Protein AF-A0A952RM38-F1 (afdb_monomer_lite)

Structure (mmCIF, N/CA/C/O backbone):
data_AF-A0A952RM38-F1
#
_entry.id   AF-A0A952RM38-F1
#
loop_
_atom_site.group_PDB
_atom_site.id
_atom_site.type_symbol
_atom_site.label_atom_id
_atom_site.label_alt_id
_atom_site.label_comp_id
_atom_site.label_asym_id
_atom_site.label_entity_id
_atom_site.label_seq_id
_atom_site.pdbx_PDB_ins_code
_atom_site.Cartn_x
_atom_site.Cartn_y
_atom_site.Cartn_z
_atom_site.occupancy
_atom_site.B_iso_or_equiv
_atom_site.auth_seq_id
_atom_site.auth_comp_id
_atom_site.auth_asym_id
_atom_site.auth_atom_id
_atom_site.pdbx_PDB_model_num
ATOM 1 N N . MET A 1 1 ? 44.283 44.608 19.878 1.00 39.97 1 MET A N 1
ATOM 2 C CA . MET A 1 1 ? 42.824 44.845 19.793 1.00 39.97 1 MET A CA 1
ATOM 3 C C . MET A 1 1 ? 42.502 45.388 18.401 1.00 39.97 1 MET A C 1
ATOM 5 O O . MET A 1 1 ? 42.813 46.539 18.129 1.00 39.97 1 MET A O 1
ATOM 9 N N . LYS A 1 2 ? 42.001 44.551 17.480 1.00 37.66 2 LYS A N 1
ATOM 10 C CA . LYS A 1 2 ? 41.679 44.945 16.093 1.00 37.66 2 LYS A CA 1
ATOM 11 C C . LYS A 1 2 ? 40.196 45.316 16.014 1.00 37.66 2 LYS A C 1
ATOM 13 O O . LYS A 1 2 ? 39.350 44.461 16.242 1.00 37.66 2 LYS A O 1
ATOM 18 N N . ARG A 1 3 ? 39.889 46.584 15.723 1.00 46.41 3 ARG A N 1
ATOM 19 C CA . ARG A 1 3 ? 38.521 47.058 15.457 1.00 46.41 3 ARG A CA 1
ATOM 20 C C . ARG A 1 3 ? 38.161 46.716 14.012 1.00 46.41 3 ARG A C 1
ATOM 22 O O . ARG A 1 3 ? 38.926 47.031 13.106 1.00 46.41 3 ARG A O 1
ATOM 29 N N . HIS A 1 4 ? 37.045 46.029 13.804 1.00 48.66 4 HIS A N 1
ATOM 30 C CA . HIS A 1 4 ? 36.481 45.786 12.478 1.00 48.66 4 HIS A CA 1
ATOM 31 C C . HIS A 1 4 ? 35.375 46.808 12.243 1.00 48.66 4 HIS A C 1
ATOM 33 O O . HIS A 1 4 ? 34.451 46.925 13.044 1.00 48.66 4 HIS A O 1
ATOM 39 N N . VAL A 1 5 ? 35.532 47.590 11.178 1.00 50.81 5 VAL A N 1
ATOM 40 C CA . VAL A 1 5 ? 34.556 48.579 10.721 1.00 50.81 5 VAL A CA 1
ATOM 41 C C . VAL A 1 5 ? 33.620 47.862 9.756 1.00 50.81 5 VAL A C 1
ATOM 43 O O . VAL A 1 5 ? 34.048 47.397 8.703 1.00 50.81 5 VAL A O 1
ATOM 46 N N . LEU A 1 6 ? 32.357 47.730 10.156 1.00 54.97 6 LEU A N 1
ATOM 47 C CA . LEU A 1 6 ? 31.283 47.173 9.344 1.00 54.97 6 LEU A CA 1
ATOM 48 C C . LEU A 1 6 ? 30.677 48.309 8.510 1.00 54.97 6 LEU A C 1
ATOM 50 O O . LEU A 1 6 ? 30.079 49.231 9.062 1.00 54.97 6 LEU A O 1
ATOM 54 N N . VAL A 1 7 ? 30.856 48.256 7.192 1.00 56.91 7 VAL A N 1
ATOM 55 C CA . VAL A 1 7 ? 30.249 49.199 6.243 1.00 56.91 7 VAL A CA 1
ATOM 56 C C . VAL A 1 7 ? 28.941 48.589 5.742 1.00 56.91 7 VAL A C 1
ATOM 58 O O . VAL A 1 7 ? 28.950 47.568 5.060 1.00 56.91 7 VAL A O 1
ATOM 61 N N . LEU A 1 8 ? 27.815 49.202 6.111 1.00 53.47 8 LEU A N 1
ATOM 62 C CA . LEU A 1 8 ? 26.476 48.846 5.637 1.00 53.47 8 LEU A CA 1
ATOM 63 C C . LEU A 1 8 ? 26.183 49.605 4.335 1.00 53.47 8 LEU A C 1
ATOM 65 O O . LEU A 1 8 ? 26.040 50.826 4.341 1.00 53.47 8 LEU A O 1
ATOM 69 N N . LEU A 1 9 ? 26.093 48.878 3.222 1.00 60.53 9 LEU A N 1
ATOM 70 C CA . LEU A 1 9 ? 25.637 49.398 1.933 1.00 60.53 9 LEU A CA 1
ATOM 71 C C . LEU A 1 9 ? 24.114 49.242 1.840 1.00 60.53 9 LEU A C 1
ATOM 73 O O . LEU A 1 9 ? 23.600 48.138 1.674 1.00 60.53 9 LEU A O 1
ATOM 77 N N . LEU A 1 10 ? 23.395 50.358 1.957 1.00 59.84 10 LEU A N 1
ATOM 78 C CA . LEU A 1 10 ? 21.959 50.449 1.693 1.00 59.84 10 LEU A CA 1
ATOM 79 C C . LEU A 1 10 ? 21.739 50.537 0.176 1.00 59.84 10 LEU A C 1
ATOM 81 O O . LEU A 1 10 ? 21.872 51.603 -0.421 1.00 59.84 10 LEU A O 1
ATOM 85 N N . GLY A 1 11 ? 21.433 49.403 -0.455 1.00 61.34 11 GLY A N 1
ATOM 86 C CA . GLY A 1 11 ? 20.977 49.357 -1.843 1.00 61.34 11 GLY A CA 1
ATOM 87 C C . GLY A 1 11 ? 19.509 49.774 -1.940 1.00 61.34 11 GLY A C 1
ATOM 88 O O . GLY A 1 11 ? 18.634 49.084 -1.419 1.00 61.34 11 GLY A O 1
ATOM 89 N N . ALA A 1 12 ? 19.234 50.895 -2.605 1.00 60.56 12 ALA A N 1
ATOM 90 C CA . ALA A 1 12 ? 17.876 51.313 -2.935 1.00 60.56 12 ALA A CA 1
ATOM 91 C C . ALA A 1 12 ? 17.272 50.344 -3.968 1.00 60.56 12 ALA A C 1
ATOM 93 O O . ALA A 1 12 ? 17.742 50.263 -5.102 1.00 60.56 12 ALA A O 1
ATOM 94 N N . CYS A 1 13 ? 16.237 49.598 -3.577 1.00 60.84 13 CYS A N 1
ATOM 95 C CA . CYS A 1 13 ? 15.453 48.787 -4.505 1.00 60.84 13 CYS A CA 1
ATOM 96 C C . CYS A 1 13 ? 14.529 49.707 -5.313 1.00 60.84 13 CYS A C 1
ATOM 98 O O . CYS A 1 13 ? 13.604 50.298 -4.758 1.00 60.84 13 CYS A O 1
ATOM 100 N N . ALA A 1 14 ? 14.780 49.833 -6.617 1.00 69.25 14 ALA A N 1
ATOM 101 C CA . ALA A 1 14 ? 13.838 50.455 -7.539 1.00 69.25 14 ALA A CA 1
ATOM 102 C C . ALA A 1 14 ? 12.609 49.547 -7.683 1.00 69.25 14 ALA A C 1
ATOM 104 O O . ALA A 1 14 ? 12.732 48.372 -8.034 1.00 69.25 14 ALA A O 1
ATOM 105 N N . THR A 1 15 ? 11.425 50.076 -7.388 1.00 74.12 15 THR A N 1
ATOM 106 C CA . THR A 1 15 ? 10.160 49.382 -7.622 1.00 74.12 15 THR A CA 1
ATOM 107 C C . THR A 1 15 ? 9.927 49.228 -9.128 1.00 74.12 15 THR A C 1
ATOM 109 O O . THR A 1 15 ? 10.062 50.206 -9.868 1.00 74.12 15 THR A O 1
ATOM 112 N N . PRO A 1 16 ? 9.589 48.021 -9.616 1.00 77.62 16 PRO A N 1
ATOM 113 C CA . PRO A 1 16 ? 9.231 47.838 -11.014 1.00 77.62 16 PRO A CA 1
ATOM 114 C C . PRO A 1 16 ? 7.950 48.626 -11.341 1.00 77.62 16 PRO A C 1
ATOM 116 O O . PRO A 1 16 ? 7.079 48.770 -10.476 1.00 77.62 16 PRO A O 1
ATOM 119 N N . PRO A 1 17 ? 7.820 49.151 -12.572 1.00 81.69 17 PRO A N 1
ATOM 120 C CA . PRO A 1 17 ? 6.631 49.881 -12.986 1.00 81.69 17 PRO A CA 1
ATOM 121 C C . PRO A 1 17 ? 5.388 48.974 -12.967 1.00 81.69 17 PRO A C 1
ATOM 123 O O . PRO A 1 17 ? 5.499 47.765 -13.194 1.00 81.69 17 PRO A O 1
ATOM 126 N N . PRO A 1 18 ? 4.196 49.541 -12.713 1.00 81.38 18 PRO A N 1
ATOM 127 C CA . PRO A 1 18 ? 2.948 48.791 -12.707 1.00 81.38 18 PRO A CA 1
ATOM 128 C C . PRO A 1 18 ? 2.682 48.180 -14.087 1.00 81.38 18 PRO A C 1
ATOM 130 O O . PRO A 1 18 ? 2.678 48.874 -15.104 1.00 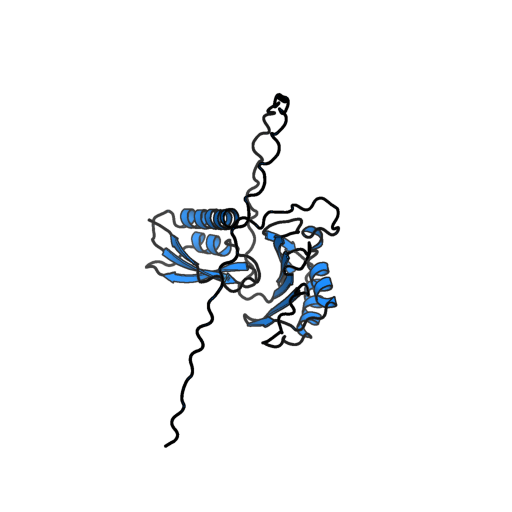81.38 18 PRO A O 1
ATOM 133 N N . VAL A 1 19 ? 2.462 46.866 -14.115 1.00 85.38 19 VAL A N 1
ATOM 134 C CA . VAL A 1 19 ? 2.067 46.132 -15.322 1.00 85.38 19 VAL A CA 1
ATOM 135 C C . VAL A 1 19 ? 0.617 46.488 -15.649 1.00 85.38 19 VAL A C 1
ATOM 137 O O . VAL A 1 19 ? -0.246 46.447 -14.772 1.00 85.38 19 VAL A O 1
ATOM 140 N N . ALA A 1 20 ? 0.351 46.860 -16.903 1.00 85.94 20 ALA A N 1
ATOM 141 C CA . ALA A 1 20 ? -0.997 47.171 -17.365 1.00 85.94 20 ALA A CA 1
ATOM 142 C C . ALA A 1 20 ? -1.927 45.948 -17.215 1.00 85.94 20 ALA A C 1
ATOM 144 O O . ALA A 1 20 ? -1.490 44.820 -17.466 1.00 85.94 20 ALA A O 1
ATOM 145 N N . PRO A 1 21 ? -3.200 46.143 -16.821 1.00 84.12 21 PRO A N 1
ATOM 146 C CA . PRO A 1 21 ? -4.154 45.046 -16.728 1.00 84.12 21 PRO A CA 1
ATOM 147 C C . PRO A 1 21 ? -4.372 44.408 -18.110 1.00 84.12 21 PRO A C 1
ATOM 149 O O . PRO A 1 21 ? -4.374 45.122 -19.119 1.00 84.12 21 PRO A O 1
ATOM 152 N N . PRO A 1 22 ? -4.556 43.078 -18.182 1.00 84.06 22 PRO A N 1
ATOM 153 C CA . PRO A 1 22 ? -4.863 42.413 -19.439 1.00 84.06 22 PRO A CA 1
ATOM 154 C C . PRO A 1 22 ? -6.187 42.944 -20.013 1.00 84.06 22 PRO A C 1
ATOM 156 O O . PRO A 1 22 ? -7.090 43.300 -19.248 1.00 84.06 22 PRO A O 1
ATOM 159 N N . PRO A 1 23 ? -6.325 43.006 -21.350 1.00 85.62 23 PRO A N 1
ATOM 160 C CA . PRO A 1 23 ? -7.577 43.405 -21.975 1.00 85.62 23 PRO A CA 1
ATOM 161 C C . PRO A 1 23 ? -8.707 42.449 -21.559 1.00 85.62 23 PRO A C 1
ATOM 163 O O . PRO A 1 23 ? -8.458 41.255 -21.357 1.00 85.62 23 PRO A O 1
ATOM 166 N N . PRO A 1 24 ? -9.948 42.950 -21.429 1.00 82.75 24 PRO A N 1
ATOM 167 C CA . PRO A 1 24 ? -11.086 42.102 -21.113 1.00 82.75 24 PRO A CA 1
ATOM 168 C C . PRO A 1 24 ? -11.264 41.034 -22.204 1.00 82.75 24 PRO A C 1
ATOM 170 O O . PRO A 1 24 ? -11.035 41.319 -23.385 1.00 82.75 24 PRO A O 1
ATOM 173 N N . PRO A 1 25 ? -11.665 39.805 -21.834 1.00 80.62 25 PRO A N 1
ATOM 174 C CA . PRO A 1 25 ? -11.952 38.768 -22.811 1.00 80.62 25 PRO A CA 1
ATOM 175 C C . PRO A 1 25 ? -13.072 39.229 -23.762 1.00 80.62 25 PRO A C 1
ATOM 177 O O . PRO A 1 25 ? -13.968 39.969 -23.343 1.00 80.62 25 PRO A O 1
ATOM 180 N N . PRO A 1 26 ? -13.037 38.813 -25.041 1.00 81.38 26 PRO A N 1
ATOM 181 C CA . PRO A 1 26 ? -14.093 39.132 -25.993 1.00 81.38 26 PRO A CA 1
ATOM 182 C C . PRO A 1 26 ? -15.444 38.628 -25.474 1.00 81.38 26 PRO A C 1
ATOM 184 O O . PRO A 1 26 ? -15.533 37.540 -24.903 1.00 81.38 26 PRO A O 1
ATOM 187 N N . ALA A 1 27 ? -16.488 39.438 -25.665 1.00 74.31 27 ALA A N 1
ATOM 188 C CA . ALA A 1 27 ? -17.846 39.105 -25.254 1.00 74.31 27 ALA A CA 1
ATOM 189 C C . ALA A 1 27 ? -18.261 37.749 -25.845 1.00 74.31 27 ALA A C 1
ATOM 191 O O . ALA A 1 27 ? -18.197 37.548 -27.060 1.00 74.31 27 ALA A O 1
ATOM 192 N N . ALA A 1 28 ? -18.654 36.818 -24.973 1.00 62.53 28 ALA A N 1
ATOM 193 C CA . ALA A 1 28 ? -19.111 35.497 -25.374 1.00 62.53 28 ALA A CA 1
ATOM 194 C C . ALA A 1 28 ? -20.332 35.626 -26.297 1.00 62.53 28 ALA A C 1
ATOM 196 O O . ALA A 1 28 ? -21.286 36.343 -25.986 1.00 62.53 28 ALA A O 1
ATOM 197 N N . ALA A 1 29 ? -20.287 34.938 -27.438 1.00 69.06 29 ALA A N 1
ATOM 198 C CA . ALA A 1 29 ? -21.423 34.840 -28.344 1.00 69.06 29 ALA A CA 1
ATOM 199 C C . ALA A 1 29 ? -22.623 34.184 -27.628 1.00 69.06 29 ALA A C 1
ATOM 201 O O . ALA A 1 29 ? -22.416 33.319 -26.772 1.00 69.06 29 ALA A O 1
ATOM 202 N N . PRO A 1 30 ? -23.869 34.566 -27.965 1.00 64.69 30 PRO A N 1
ATOM 203 C CA . PRO A 1 30 ? -25.057 33.966 -27.373 1.00 64.69 30 PRO A CA 1
ATOM 204 C C . PRO A 1 30 ? -25.101 32.472 -27.707 1.00 64.69 30 PRO A C 1
ATOM 206 O O . PRO A 1 30 ? -25.204 32.079 -28.869 1.00 64.69 30 PRO A O 1
ATOM 209 N N . VAL A 1 31 ? -24.995 31.642 -26.672 1.00 61.09 31 VAL A N 1
ATOM 210 C CA . VAL A 1 31 ? -25.163 30.193 -26.780 1.00 61.09 31 VAL A CA 1
ATOM 211 C C . VAL A 1 31 ? -26.651 29.937 -27.008 1.00 61.09 31 VAL A C 1
ATOM 213 O O . VAL A 1 31 ? -27.481 30.337 -26.191 1.00 61.09 31 VAL A O 1
ATOM 216 N N . ALA A 1 32 ? -26.995 29.336 -28.146 1.00 60.12 32 ALA A N 1
ATOM 217 C CA . ALA A 1 32 ? -28.362 28.927 -28.440 1.00 60.12 32 ALA A CA 1
ATOM 218 C C . ALA A 1 32 ? -28.852 27.954 -27.357 1.00 60.12 32 ALA A C 1
ATOM 220 O O . ALA A 1 32 ? -28.134 27.025 -26.986 1.00 60.12 32 ALA A O 1
ATOM 221 N N . ALA A 1 33 ? -30.058 28.197 -26.844 1.00 53.69 33 ALA A N 1
ATOM 222 C CA . ALA A 1 33 ? -30.693 27.359 -25.840 1.00 53.69 33 ALA A CA 1
ATOM 223 C C . ALA A 1 33 ? -30.880 25.940 -26.394 1.00 53.69 33 ALA A C 1
ATOM 225 O O . ALA A 1 33 ? -31.599 25.736 -27.371 1.00 53.69 33 ALA A O 1
ATOM 226 N N . VAL A 1 34 ? -30.205 24.976 -25.774 1.00 60.31 34 VAL A N 1
ATOM 227 C CA . VAL A 1 34 ? -30.452 23.551 -25.984 1.00 60.31 34 VAL A CA 1
ATOM 228 C C . VAL A 1 34 ? -31.468 23.146 -24.920 1.00 60.31 34 VAL A C 1
ATOM 230 O O . VAL A 1 34 ? -31.189 23.302 -23.732 1.00 60.31 34 VAL A O 1
ATOM 233 N N . GLU A 1 35 ? -32.656 22.697 -25.329 1.00 57.75 35 GLU A N 1
ATOM 234 C CA . GLU A 1 35 ? -33.618 22.078 -24.412 1.00 57.75 35 GLU A CA 1
ATOM 235 C C . GLU A 1 35 ? 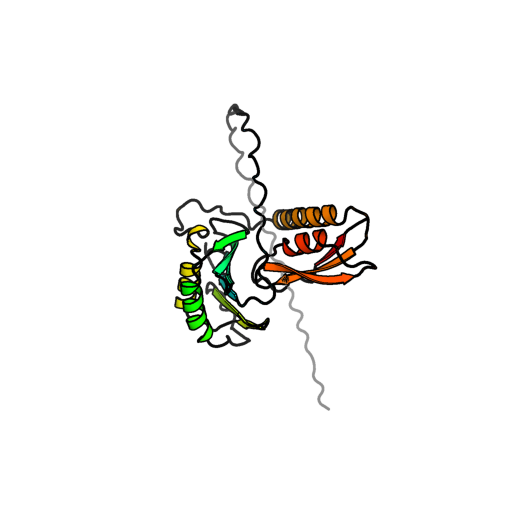-33.003 20.791 -23.850 1.00 57.75 35 GLU A C 1
ATOM 237 O O . GLU A 1 35 ? -32.702 19.844 -24.579 1.00 57.75 35 GLU A O 1
ATOM 242 N N . GLU A 1 36 ? -32.764 20.798 -22.543 1.00 55.56 36 GLU A N 1
ATOM 243 C CA . GLU A 1 36 ? -32.203 19.690 -21.785 1.00 55.56 36 GLU A CA 1
ATOM 244 C C . GLU A 1 36 ? -33.292 18.631 -21.575 1.00 55.56 36 GLU A C 1
ATOM 246 O O . GLU A 1 36 ? -34.227 18.811 -20.793 1.00 55.56 36 GLU A O 1
ATOM 251 N N . VAL A 1 37 ? -33.196 17.522 -22.310 1.00 60.66 37 VAL A N 1
ATOM 252 C CA . VAL A 1 37 ? -33.995 16.323 -22.043 1.00 60.66 37 VAL A CA 1
ATOM 253 C C . VAL A 1 37 ? -33.422 15.676 -20.785 1.00 60.66 37 VAL A C 1
ATOM 255 O O . VAL A 1 37 ? -32.419 14.967 -20.836 1.00 60.66 37 VAL A O 1
ATOM 258 N N . VAL A 1 38 ? -34.038 15.963 -19.640 1.00 54.50 38 VAL A N 1
ATOM 259 C CA . VAL A 1 38 ? -33.709 15.332 -18.360 1.00 54.50 38 VAL A CA 1
ATOM 260 C C . VAL A 1 38 ? -34.336 13.935 -18.355 1.00 54.50 38 VAL A C 1
ATOM 262 O O . VAL A 1 38 ? -35.462 13.742 -17.898 1.00 54.50 38 VAL A O 1
ATOM 265 N N . GLU A 1 39 ? -33.646 12.954 -18.937 1.00 59.62 39 GLU A N 1
ATOM 266 C CA . GLU A 1 39 ? -33.958 11.548 -18.676 1.00 59.62 39 GLU A CA 1
ATOM 267 C C . GLU A 1 39 ? -33.662 11.262 -17.199 1.00 59.62 39 GLU A C 1
ATOM 269 O O . GLU A 1 39 ? -32.555 11.503 -16.713 1.00 59.62 39 GLU A O 1
ATOM 274 N N . ASP A 1 40 ? -34.682 10.776 -16.488 1.00 57.56 40 ASP A N 1
ATOM 275 C CA . ASP A 1 40 ? -34.638 10.302 -15.103 1.00 57.56 40 ASP A CA 1
ATOM 276 C C . ASP A 1 40 ? -33.714 9.077 -15.005 1.00 57.56 40 ASP A C 1
ATOM 278 O O . ASP A 1 40 ? -34.136 7.921 -14.955 1.00 57.56 40 ASP A O 1
ATOM 282 N N . ALA A 1 41 ? -32.407 9.328 -15.060 1.00 55.59 41 ALA A N 1
ATOM 283 C CA . ALA A 1 41 ? -31.376 8.349 -14.787 1.00 55.59 41 ALA A CA 1
ATOM 284 C C . ALA A 1 41 ? -31.389 8.100 -13.278 1.00 55.59 41 ALA A C 1
ATOM 286 O O . ALA A 1 41 ? -30.713 8.789 -12.511 1.00 55.59 41 ALA A O 1
ATOM 287 N N . GLY A 1 42 ? -32.220 7.140 -12.860 1.00 56.53 42 GLY A N 1
ATOM 288 C CA . GLY A 1 42 ? -32.325 6.694 -11.476 1.00 56.53 42 GLY A CA 1
ATOM 289 C C . GLY A 1 42 ? -30.949 6.605 -10.820 1.00 56.53 42 GLY A C 1
ATOM 290 O O . GLY A 1 42 ? -29.994 6.104 -11.421 1.00 56.53 42 GLY A O 1
ATOM 291 N N . ALA A 1 43 ? -30.849 7.151 -9.604 1.00 45.09 43 ALA A N 1
ATOM 292 C CA . ALA A 1 43 ? -29.592 7.283 -8.881 1.00 45.09 43 ALA A CA 1
ATOM 293 C C . ALA A 1 43 ? -28.781 5.975 -8.954 1.00 45.09 43 ALA A C 1
ATOM 295 O O . ALA A 1 43 ? -29.342 4.905 -8.689 1.00 45.09 43 ALA A O 1
ATOM 296 N N . PRO A 1 44 ? -27.485 6.030 -9.317 1.00 53.41 44 PRO A N 1
ATOM 297 C CA . PRO A 1 44 ? -26.670 4.834 -9.437 1.00 53.41 44 PRO A CA 1
ATOM 298 C C . PRO A 1 44 ? -26.725 4.076 -8.115 1.00 53.41 44 PRO A C 1
ATOM 300 O O . PRO A 1 44 ? -26.431 4.634 -7.056 1.00 53.41 44 PRO A O 1
ATOM 303 N N . VAL A 1 45 ? -27.134 2.809 -8.179 1.00 48.50 45 VAL A N 1
ATOM 304 C CA . VAL A 1 45 ? -27.107 1.904 -7.033 1.00 48.50 45 VAL A CA 1
ATOM 305 C C . VAL A 1 45 ? -25.650 1.795 -6.600 1.00 48.50 45 VAL A C 1
ATOM 307 O O . VAL A 1 45 ? -24.843 1.123 -7.239 1.00 48.50 45 VAL A O 1
ATOM 310 N N . VAL A 1 46 ? -25.292 2.523 -5.544 1.00 40.88 46 VAL A N 1
ATOM 311 C CA . VAL A 1 46 ? -23.968 2.448 -4.936 1.00 40.88 46 VAL A CA 1
ATOM 312 C C . VAL A 1 46 ? -23.893 1.088 -4.256 1.00 40.88 46 VAL A C 1
ATOM 314 O O . VAL A 1 46 ? -24.450 0.901 -3.174 1.00 40.88 46 VAL A O 1
ATOM 317 N N . GLU A 1 47 ? -23.256 0.118 -4.912 1.00 40.69 47 GLU A N 1
ATOM 318 C CA . GLU A 1 47 ? -22.955 -1.165 -4.283 1.00 40.69 47 GLU A CA 1
ATOM 319 C C . GLU A 1 47 ? -22.207 -0.911 -2.963 1.00 40.69 47 GLU A C 1
ATOM 321 O O . GLU A 1 47 ? -21.272 -0.097 -2.929 1.00 40.69 47 GLU A O 1
ATOM 326 N N . PRO A 1 48 ? -22.617 -1.562 -1.857 1.00 40.97 48 PRO A N 1
ATOM 327 C CA . PRO A 1 48 ? -21.929 -1.411 -0.588 1.00 40.97 48 PRO A CA 1
ATOM 328 C C . PRO A 1 48 ? -20.459 -1.809 -0.763 1.00 40.97 48 PRO A C 1
ATOM 330 O O . PRO A 1 48 ? -20.164 -2.777 -1.471 1.00 40.97 48 PRO A O 1
ATOM 333 N N . PRO A 1 49 ? -19.521 -1.082 -0.131 1.00 40.94 49 PRO A N 1
ATOM 334 C CA . PRO A 1 49 ? -18.114 -1.403 -0.255 1.00 40.94 49 PRO A CA 1
ATOM 335 C C . PRO A 1 49 ? -17.901 -2.842 0.240 1.00 40.94 49 PRO A C 1
ATOM 337 O O . PRO A 1 49 ? -18.337 -3.172 1.347 1.00 40.94 49 PRO A O 1
ATOM 340 N N . PRO A 1 50 ? -17.263 -3.719 -0.549 1.00 40.44 50 PRO A N 1
ATOM 341 C CA . PRO A 1 50 ? -16.929 -5.066 -0.095 1.00 40.44 50 PRO A CA 1
ATOM 342 C C . PRO A 1 50 ? -16.162 -5.027 1.236 1.00 40.44 50 PRO A C 1
ATOM 344 O O . PRO A 1 50 ? -15.268 -4.206 1.450 1.00 40.44 50 PRO A O 1
ATOM 347 N N . VAL A 1 51 ? -16.542 -5.919 2.152 1.00 39.78 51 VAL A N 1
ATOM 348 C CA . VAL A 1 51 ? -15.881 -6.086 3.450 1.00 39.78 51 VAL A CA 1
ATOM 349 C C . VAL A 1 51 ? -14.595 -6.873 3.221 1.00 39.78 51 VAL A C 1
ATOM 351 O O . VAL A 1 51 ? -14.637 -8.035 2.821 1.00 39.78 51 VAL A O 1
ATOM 354 N N . TYR A 1 52 ? -13.449 -6.238 3.453 1.00 50.28 52 TYR A N 1
ATOM 355 C CA . TYR A 1 52 ? -12.145 -6.839 3.176 1.00 50.28 52 TYR A CA 1
ATOM 356 C C . TYR A 1 52 ? -11.490 -7.378 4.450 1.00 50.28 52 TYR A C 1
ATOM 358 O O . TYR A 1 52 ? -11.472 -6.665 5.458 1.00 50.28 52 TYR A O 1
ATOM 366 N N . PRO A 1 53 ? -10.883 -8.579 4.417 1.00 51.38 53 PRO A N 1
ATOM 367 C CA . PRO A 1 53 ? -10.082 -9.058 5.532 1.00 51.38 53 PRO A CA 1
ATOM 368 C C . PRO A 1 53 ? -8.887 -8.119 5.731 1.00 51.38 53 PRO A C 1
ATOM 370 O O . PRO A 1 53 ? -8.116 -7.860 4.803 1.00 51.38 53 PRO A O 1
ATOM 373 N N . SER A 1 54 ? -8.740 -7.583 6.940 1.00 50.97 54 SER A N 1
ATOM 374 C CA . SER A 1 54 ? -7.510 -6.921 7.363 1.00 50.97 54 SER A CA 1
ATOM 375 C C . SER A 1 54 ? -6.362 -7.927 7.268 1.00 50.97 54 SER A C 1
ATOM 377 O O . SER A 1 54 ? -6.483 -9.068 7.720 1.00 50.97 54 SER A O 1
ATOM 379 N N . ALA A 1 55 ? -5.250 -7.527 6.644 1.00 52.31 55 ALA A N 1
ATOM 380 C CA . ALA A 1 55 ? -4.037 -8.325 6.751 1.00 52.31 55 ALA A CA 1
ATOM 381 C C . ALA A 1 55 ? -3.631 -8.335 8.235 1.00 52.31 55 ALA A C 1
ATOM 383 O O . ALA A 1 55 ? -3.672 -7.275 8.862 1.00 52.31 55 ALA A O 1
ATOM 384 N N . PRO A 1 56 ? -3.278 -9.491 8.821 1.00 59.53 56 PRO A N 1
ATOM 385 C CA . PRO A 1 56 ? -2.744 -9.521 10.175 1.00 59.53 56 PRO A CA 1
ATOM 386 C C . PRO A 1 56 ? -1.553 -8.566 10.282 1.00 59.53 56 PRO A C 1
ATOM 388 O O . PRO A 1 56 ? -0.699 -8.563 9.387 1.00 59.53 56 PRO A O 1
ATOM 391 N N . ASP A 1 57 ? -1.476 -7.805 11.376 1.00 57.31 57 ASP A N 1
ATOM 392 C CA . ASP A 1 57 ? -0.415 -6.818 11.620 1.00 57.31 57 ASP A CA 1
ATOM 393 C C . ASP A 1 57 ? 1.002 -7.416 11.532 1.00 57.31 57 ASP A C 1
ATOM 395 O O . ASP A 1 57 ? 1.952 -6.685 11.269 1.00 57.31 57 ASP A O 1
ATOM 399 N N . ASP A 1 58 ? 1.145 -8.736 11.651 1.00 59.47 58 ASP A N 1
ATOM 400 C CA . ASP A 1 58 ? 2.422 -9.458 11.608 1.00 59.47 58 ASP A CA 1
ATOM 401 C C . ASP A 1 58 ? 2.786 -10.041 10.234 1.00 59.47 58 ASP A C 1
ATOM 403 O O . ASP A 1 58 ? 3.715 -10.843 10.113 1.00 59.47 58 ASP A O 1
ATOM 407 N N . THR A 1 59 ? 2.067 -9.668 9.175 1.00 75.44 59 THR A N 1
ATOM 408 C CA . THR A 1 59 ? 2.306 -10.252 7.850 1.00 75.44 59 THR A CA 1
ATOM 409 C C . THR A 1 59 ? 3.434 -9.522 7.120 1.00 75.44 59 THR A C 1
ATOM 411 O O . THR A 1 59 ? 3.378 -8.308 6.912 1.00 75.44 59 THR A O 1
ATOM 414 N N . ASP A 1 60 ? 4.455 -10.271 6.697 1.00 90.62 60 ASP A N 1
ATOM 415 C CA . ASP A 1 60 ? 5.512 -9.763 5.820 1.00 90.62 60 ASP A CA 1
ATOM 416 C C . ASP A 1 60 ? 4.909 -9.212 4.514 1.00 90.62 60 ASP A C 1
ATOM 418 O O . ASP A 1 60 ? 3.984 -9.808 3.953 1.00 90.62 60 ASP A O 1
ATOM 422 N N . ALA A 1 61 ? 5.460 -8.115 3.988 1.00 93.00 61 ALA A N 1
ATOM 423 C CA . ALA A 1 61 ? 4.939 -7.419 2.808 1.00 93.00 61 ALA A CA 1
ATOM 424 C C . ALA A 1 61 ? 6.051 -6.870 1.902 1.00 93.00 61 ALA A C 1
ATOM 426 O O . ALA A 1 61 ? 7.096 -6.421 2.380 1.00 93.00 61 ALA A O 1
ATOM 427 N N . VAL A 1 62 ? 5.793 -6.848 0.596 1.00 94.69 62 VAL A N 1
ATOM 428 C CA . VAL A 1 62 ? 6.566 -6.100 -0.404 1.00 94.69 62 VAL A CA 1
ATOM 429 C C . VAL A 1 62 ? 5.689 -4.983 -0.939 1.00 94.69 62 VAL A C 1
ATOM 431 O O . VAL A 1 62 ? 4.570 -5.233 -1.372 1.00 94.69 62 VAL A O 1
ATOM 434 N N . ILE A 1 63 ? 6.192 -3.757 -0.910 1.00 93.31 63 ILE A N 1
ATOM 435 C CA . ILE A 1 63 ? 5.455 -2.558 -1.295 1.00 93.31 63 ILE A CA 1
ATOM 436 C C . ILE A 1 63 ? 6.241 -1.845 -2.388 1.00 93.31 63 ILE A C 1
ATOM 438 O O . ILE A 1 63 ? 7.425 -1.563 -2.219 1.00 93.31 63 ILE A O 1
ATOM 442 N N . LEU A 1 64 ? 5.581 -1.541 -3.497 1.00 93.75 64 LEU A N 1
ATOM 443 C CA . LEU A 1 64 ? 6.069 -0.656 -4.545 1.00 93.75 64 LEU A CA 1
ATOM 444 C C . LEU A 1 64 ? 5.286 0.651 -4.470 1.00 93.75 64 LEU A C 1
ATOM 446 O O . LEU A 1 64 ? 4.059 0.633 -4.464 1.00 93.75 64 LEU A O 1
ATOM 450 N N . GLN A 1 65 ? 5.995 1.775 -4.466 1.00 90.44 65 GLN A N 1
ATOM 451 C CA . GLN A 1 65 ? 5.403 3.102 -4.591 1.00 90.44 65 GLN A CA 1
ATOM 452 C C . GLN A 1 65 ? 5.948 3.781 -5.844 1.00 90.44 65 GLN A C 1
ATOM 454 O O . GLN A 1 65 ? 7.165 3.870 -6.020 1.00 90.44 65 GLN A O 1
ATOM 459 N N . ARG A 1 66 ? 5.050 4.271 -6.702 1.00 91.12 66 ARG A N 1
ATOM 460 C CA . ARG A 1 66 ? 5.360 5.119 -7.854 1.00 91.12 66 ARG A CA 1
ATOM 461 C C . ARG A 1 66 ? 4.919 6.550 -7.566 1.00 91.12 66 ARG A C 1
ATOM 463 O O . ARG A 1 66 ? 3.769 6.803 -7.223 1.00 91.12 66 ARG A O 1
ATOM 470 N N . THR A 1 67 ? 5.851 7.485 -7.703 1.00 87.06 67 THR A N 1
ATOM 471 C CA . THR A 1 67 ? 5.617 8.918 -7.462 1.00 87.06 67 THR A CA 1
ATOM 472 C C . THR A 1 67 ? 5.392 9.695 -8.757 1.00 87.06 67 THR A C 1
ATOM 474 O O . THR A 1 67 ? 5.586 9.176 -9.859 1.00 87.06 67 THR A O 1
ATOM 477 N N . ALA A 1 68 ? 4.999 10.963 -8.610 1.00 84.06 68 ALA A N 1
ATOM 478 C CA . ALA A 1 68 ? 4.849 11.895 -9.719 1.00 84.06 68 ALA A CA 1
ATOM 479 C C . ALA A 1 68 ? 6.132 12.030 -10.563 1.00 84.06 68 ALA A C 1
ATOM 481 O O . ALA A 1 68 ? 7.254 11.895 -10.075 1.00 84.06 68 ALA A O 1
ATOM 482 N N . CYS A 1 69 ? 5.948 12.362 -11.839 1.00 81.62 69 CYS A N 1
ATOM 483 C CA . CYS A 1 69 ? 7.010 12.706 -12.782 1.00 81.62 69 CYS A CA 1
ATOM 484 C C . CYS A 1 69 ? 6.620 13.968 -13.566 1.00 81.62 69 CYS A C 1
ATOM 486 O O . CYS A 1 69 ? 5.473 14.411 -13.481 1.00 81.62 69 CYS A O 1
ATOM 488 N N . GLN A 1 70 ? 7.535 14.524 -14.368 1.00 79.62 70 GLN A N 1
ATOM 489 C CA . GLN A 1 70 ? 7.207 15.578 -15.335 1.00 79.62 70 GLN A CA 1
ATOM 490 C C . GLN A 1 70 ? 6.388 14.992 -16.502 1.00 79.62 70 GLN A C 1
ATOM 492 O O . GLN A 1 70 ? 6.901 14.738 -17.588 1.00 79.62 70 GLN A O 1
ATOM 497 N N . GLY A 1 71 ? 5.117 14.681 -16.263 1.00 81.75 71 GLY A N 1
ATOM 498 C CA . GLY A 1 71 ? 4.248 14.045 -17.245 1.00 81.75 71 GLY A CA 1
ATOM 499 C C . GLY A 1 71 ? 3.065 13.341 -16.596 1.00 81.75 71 GLY A C 1
ATOM 500 O O . GLY A 1 71 ? 2.656 13.668 -15.486 1.00 81.75 71 GLY A O 1
ATOM 501 N N . ARG A 1 72 ? 2.515 12.351 -17.300 1.00 82.88 72 ARG A N 1
ATOM 502 C CA . ARG A 1 72 ? 1.345 11.580 -16.851 1.00 82.88 72 ARG A CA 1
ATOM 503 C C . ARG A 1 72 ? 1.753 10.219 -16.293 1.00 82.88 72 ARG A C 1
ATOM 505 O O . ARG A 1 72 ? 1.189 9.200 -16.680 1.00 82.88 72 ARG A O 1
ATOM 512 N N . CYS A 1 73 ? 2.801 10.176 -15.471 1.00 86.62 73 CYS A N 1
ATOM 513 C CA . CYS A 1 73 ? 3.164 8.922 -14.819 1.00 86.62 73 CYS A CA 1
ATOM 514 C C . CYS A 1 73 ? 2.099 8.581 -13.770 1.00 86.62 73 CYS A C 1
ATOM 516 O O . CYS A 1 73 ? 1.774 9.451 -12.962 1.00 86.62 73 CYS A O 1
ATOM 518 N N . PRO A 1 74 ? 1.573 7.347 -13.755 1.00 89.44 74 PRO A N 1
ATOM 519 C CA . PRO A 1 74 ? 0.615 6.920 -12.746 1.00 89.44 74 PR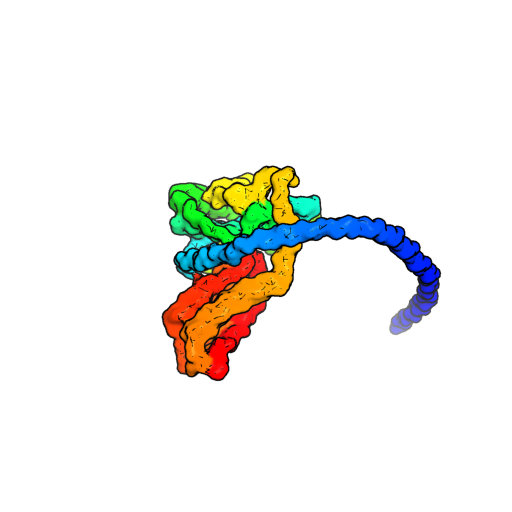O A CA 1
ATOM 520 C C . PRO A 1 74 ? 1.236 7.016 -11.351 1.00 89.44 74 PRO A C 1
ATOM 522 O O . PRO A 1 74 ? 2.312 6.466 -11.102 1.00 89.44 74 PRO A O 1
ATOM 525 N N . ILE A 1 75 ? 0.541 7.710 -10.453 1.00 87.75 75 ILE A N 1
ATOM 526 C CA . ILE A 1 75 ? 0.871 7.805 -9.033 1.00 87.75 75 ILE A CA 1
ATOM 527 C C . ILE A 1 75 ? 0.027 6.766 -8.315 1.00 87.75 75 ILE A C 1
ATOM 529 O O . ILE A 1 75 ? -1.206 6.844 -8.314 1.00 87.75 75 ILE A O 1
ATOM 533 N N . TYR A 1 76 ? 0.694 5.766 -7.759 1.00 90.75 76 TYR A N 1
ATOM 534 C CA . TYR A 1 76 ? 0.051 4.720 -6.986 1.00 90.75 76 TYR A CA 1
ATOM 535 C C . TYR A 1 76 ? 1.057 4.013 -6.101 1.00 90.75 76 TYR A C 1
ATOM 537 O O . TYR A 1 76 ? 2.275 4.092 -6.279 1.00 90.75 76 TYR A O 1
ATOM 545 N N . SER A 1 77 ? 0.500 3.211 -5.218 1.00 91.44 77 SER A N 1
ATOM 546 C CA . SER A 1 77 ? 1.232 2.251 -4.426 1.00 91.44 77 SER A CA 1
ATOM 547 C C . SER A 1 77 ? 0.561 0.892 -4.545 1.00 91.44 77 SER A C 1
ATOM 549 O O . SER A 1 77 ? -0.654 0.786 -4.737 1.00 91.44 77 SER A O 1
ATOM 551 N N . VAL A 1 78 ? 1.353 -0.163 -4.430 1.00 93.94 78 VAL A N 1
ATOM 552 C CA . VAL A 1 78 ? 0.862 -1.533 -4.395 1.00 93.94 78 VAL A CA 1
ATOM 553 C C . VAL A 1 78 ? 1.649 -2.341 -3.374 1.00 93.94 78 VAL A C 1
ATOM 555 O O . VAL A 1 78 ? 2.874 -2.310 -3.358 1.00 93.94 78 VAL A O 1
ATOM 558 N N . GLY A 1 79 ? 0.942 -3.038 -2.494 1.00 93.06 79 GLY A N 1
ATOM 559 C CA . GLY A 1 79 ? 1.496 -3.930 -1.486 1.00 93.06 79 GLY A CA 1
ATOM 560 C C . GLY A 1 79 ? 1.061 -5.365 -1.745 1.00 93.06 79 GLY A C 1
ATOM 561 O O . GLY A 1 79 ? -0.123 -5.619 -1.944 1.00 93.06 79 GLY A O 1
ATOM 562 N N . ILE A 1 80 ? 2.003 -6.300 -1.713 1.00 94.50 80 ILE A N 1
ATOM 563 C CA . ILE A 1 80 ? 1.764 -7.741 -1.801 1.00 94.50 80 ILE A CA 1
ATOM 564 C C . ILE A 1 80 ? 2.183 -8.348 -0.466 1.00 94.50 80 ILE A C 1
ATOM 566 O O . ILE A 1 80 ? 3.332 -8.199 -0.050 1.00 94.50 80 ILE A O 1
ATOM 570 N N . THR A 1 81 ? 1.262 -9.014 0.218 1.00 93.50 81 THR A N 1
ATOM 571 C CA . THR A 1 81 ? 1.534 -9.712 1.479 1.00 93.50 81 THR A CA 1
ATOM 572 C C . THR A 1 81 ? 1.972 -11.154 1.228 1.00 93.50 81 THR A C 1
ATOM 574 O O . THR A 1 81 ? 1.666 -11.747 0.193 1.00 93.50 81 THR A O 1
ATOM 577 N N . SER A 1 82 ? 2.642 -11.772 2.203 1.00 92.88 82 SER A N 1
ATOM 578 C CA . SER A 1 82 ? 3.197 -13.130 2.067 1.00 92.88 82 SER A CA 1
ATOM 579 C C . SER A 1 82 ? 2.148 -14.229 1.848 1.00 92.88 82 SER A C 1
ATOM 581 O O . SER A 1 82 ? 2.470 -15.307 1.353 1.00 92.88 82 SER A O 1
ATOM 583 N N . ASN A 1 83 ? 0.884 -13.970 2.189 1.00 92.19 83 ASN A N 1
ATOM 584 C CA . ASN A 1 83 ? -0.238 -14.877 1.938 1.00 92.19 83 ASN A CA 1
ATOM 585 C C . ASN A 1 83 ? -0.861 -14.725 0.535 1.00 92.19 83 ASN A C 1
ATOM 587 O O . ASN A 1 83 ? -1.734 -15.529 0.202 1.00 92.19 83 ASN A O 1
ATOM 591 N N . GLY A 1 84 ? -0.409 -13.744 -0.255 1.00 93.88 84 GLY A N 1
ATOM 592 C CA . GLY A 1 84 ? -0.865 -13.466 -1.616 1.00 93.88 84 GLY A CA 1
ATOM 593 C C . GLY A 1 84 ? -1.962 -12.417 -1.752 1.00 93.88 84 GLY A C 1
ATOM 594 O O . GLY A 1 84 ? -2.512 -12.282 -2.841 1.00 93.88 84 GLY A O 1
ATOM 595 N N . ASN A 1 85 ? -2.286 -11.653 -0.704 1.00 92.19 85 ASN A N 1
ATOM 596 C CA . ASN A 1 85 ? -3.200 -10.519 -0.855 1.00 92.19 85 ASN A CA 1
ATOM 597 C C . ASN A 1 85 ? -2.477 -9.330 -1.498 1.00 92.19 85 ASN A C 1
ATOM 599 O O . ASN A 1 85 ? -1.351 -8.991 -1.128 1.00 92.19 85 ASN A O 1
ATOM 603 N N . VAL A 1 86 ? -3.156 -8.674 -2.436 1.00 92.75 86 VAL A N 1
ATOM 604 C CA . VAL A 1 86 ? -2.687 -7.454 -3.095 1.00 92.75 86 VAL A CA 1
ATOM 605 C C . VAL A 1 86 ? -3.545 -6.285 -2.647 1.00 92.75 86 VAL A C 1
ATOM 607 O O . VAL A 1 86 ? -4.773 -6.339 -2.715 1.00 92.75 86 VAL A O 1
ATOM 610 N N . HIS A 1 87 ? -2.882 -5.216 -2.229 1.00 89.19 87 HIS A N 1
ATOM 611 C CA . HIS A 1 87 ? -3.472 -3.946 -1.840 1.00 89.19 87 HIS A CA 1
ATOM 612 C C . HIS A 1 87 ? -2.961 -2.870 -2.787 1.00 89.19 87 HIS A C 1
ATOM 614 O O . HIS A 1 87 ? -1.777 -2.560 -2.776 1.00 89.19 87 HIS A O 1
ATOM 620 N N . PHE A 1 88 ? -3.835 -2.298 -3.601 1.00 90.06 88 PHE A N 1
ATOM 621 C CA . PHE A 1 88 ? -3.509 -1.206 -4.509 1.00 90.06 88 PHE A CA 1
ATOM 622 C C . PHE A 1 88 ? -4.160 0.084 -4.021 1.00 90.06 88 PHE A C 1
ATOM 624 O O . PHE A 1 88 ? -5.290 0.060 -3.532 1.00 90.06 88 PHE A O 1
ATOM 631 N N . PHE A 1 89 ? -3.463 1.204 -4.181 1.00 85.88 89 PHE A N 1
ATOM 632 C CA . PHE A 1 89 ? -4.011 2.535 -3.968 1.00 85.88 89 PHE A CA 1
ATOM 633 C C . PHE A 1 89 ? -3.569 3.459 -5.097 1.00 85.88 89 PHE A C 1
ATOM 635 O O . PHE A 1 89 ? -2.384 3.774 -5.199 1.00 85.88 89 PHE A O 1
ATOM 642 N N . GLY A 1 90 ? -4.512 3.864 -5.944 1.00 87.69 90 GLY A N 1
ATOM 643 C CA . GLY A 1 90 ? -4.272 4.794 -7.043 1.00 87.69 90 GLY A CA 1
ATOM 644 C C . GLY A 1 90 ? -4.606 6.229 -6.654 1.00 87.69 90 GLY A C 1
ATOM 645 O O . GLY A 1 90 ? -5.651 6.485 -6.058 1.00 87.69 90 GLY A O 1
ATOM 646 N N . GLU A 1 91 ? -3.737 7.168 -7.018 1.00 82.75 91 GLU A N 1
ATOM 647 C CA . GLU A 1 91 ? -3.901 8.594 -6.713 1.00 82.75 91 GLU A CA 1
ATOM 648 C C . GLU A 1 91 ? -4.173 9.427 -7.961 1.00 82.75 91 GLU A C 1
ATOM 650 O O . GLU A 1 91 ? -5.193 10.100 -8.039 1.00 82.75 91 GLU A O 1
ATOM 655 N N . LEU A 1 92 ? -3.264 9.396 -8.937 1.00 83.25 92 LEU A N 1
ATOM 656 C CA . LEU A 1 92 ? -3.327 10.259 -10.117 1.00 83.25 92 LEU A CA 1
ATOM 657 C C . LEU A 1 92 ? -2.883 9.491 -11.357 1.00 83.25 92 LEU A C 1
ATOM 659 O O . LEU A 1 92 ? -1.983 8.657 -11.281 1.00 83.25 92 LEU A O 1
ATOM 663 N N . PHE A 1 93 ? -3.507 9.769 -12.503 1.00 84.50 93 PHE A N 1
ATOM 664 C CA . PHE A 1 93 ? -3.229 9.094 -13.780 1.00 84.50 93 PHE A CA 1
ATOM 665 C C . PHE A 1 93 ? -3.349 7.556 -13.712 1.00 84.50 93 PHE A C 1
ATOM 667 O O . PHE A 1 93 ? -2.702 6.833 -14.470 1.00 84.50 93 PHE A O 1
ATOM 674 N N . THR A 1 94 ? -4.189 7.044 -12.809 1.00 86.12 94 THR A N 1
ATOM 675 C CA . THR A 1 94 ? -4.549 5.622 -12.714 1.00 86.12 94 THR A CA 1
ATOM 676 C C . THR A 1 94 ? -5.968 5.409 -13.234 1.00 86.12 94 THR A C 1
ATOM 678 O O . THR A 1 94 ? -6.793 6.316 -13.210 1.00 86.12 94 THR A O 1
ATOM 681 N N . LYS A 1 95 ? -6.273 4.197 -13.710 1.00 87.69 95 LYS A N 1
ATOM 682 C CA . LYS A 1 95 ? -7.636 3.810 -14.107 1.00 87.69 95 LYS A CA 1
ATOM 683 C C . LYS A 1 95 ? -8.552 3.682 -12.886 1.00 87.69 95 LYS A C 1
ATOM 685 O O . LYS A 1 95 ? -9.757 3.892 -12.990 1.00 87.69 95 LYS A O 1
ATOM 690 N N . LYS A 1 96 ? -7.995 3.292 -11.736 1.00 85.31 96 LYS A N 1
ATOM 691 C CA . LYS A 1 96 ? -8.729 3.123 -10.481 1.00 85.31 96 LYS A CA 1
ATOM 692 C C . LYS A 1 96 ? -8.172 4.061 -9.416 1.00 85.31 96 LYS A C 1
ATOM 694 O O . LYS A 1 96 ? -7.109 3.802 -8.868 1.00 85.31 96 LYS A O 1
ATOM 699 N N . LEU A 1 97 ? -8.927 5.107 -9.097 1.00 82.25 97 LEU A N 1
ATOM 700 C CA . LEU A 1 97 ? -8.644 5.972 -7.954 1.00 82.25 97 LEU A CA 1
ATOM 701 C C . LEU A 1 97 ? -9.029 5.278 -6.639 1.00 82.25 97 LEU A C 1
ATOM 703 O O . LEU A 1 97 ? -10.025 4.548 -6.572 1.00 82.25 97 LEU A O 1
ATOM 707 N N . GLY A 1 98 ? -8.256 5.528 -5.585 1.00 79.56 98 GLY A N 1
ATOM 708 C CA . GLY A 1 98 ? -8.442 4.920 -4.272 1.00 79.56 98 GLY A CA 1
ATOM 709 C C . GLY A 1 98 ? -8.047 3.443 -4.243 1.00 79.56 98 GLY A C 1
ATOM 710 O O . GLY A 1 98 ? -7.142 3.011 -4.957 1.00 79.56 98 GLY A O 1
ATOM 711 N N . TYR A 1 99 ? -8.710 2.660 -3.390 1.00 80.12 99 TYR A N 1
ATOM 712 C CA . TYR A 1 99 ? -8.327 1.267 -3.165 1.00 80.12 99 TYR A CA 1
ATOM 713 C C . TYR A 1 99 ? -8.813 0.305 -4.235 1.00 80.12 99 TYR A C 1
ATOM 715 O O . TYR A 1 99 ? -9.961 0.355 -4.686 1.00 80.12 99 TYR A O 1
ATOM 723 N N . ALA A 1 100 ? -7.955 -0.665 -4.521 1.00 84.94 100 ALA A N 1
ATOM 724 C CA . ALA A 1 100 ? -8.330 -1.911 -5.152 1.00 84.94 100 ALA A CA 1
ATOM 725 C C . ALA A 1 100 ? -7.606 -3.085 -4.496 1.00 84.94 100 ALA A C 1
ATOM 727 O O . ALA A 1 100 ? -6.593 -2.918 -3.814 1.00 84.94 100 ALA A O 1
ATOM 728 N N . PHE A 1 101 ? -8.153 -4.278 -4.693 1.00 87.25 101 PHE A N 1
ATOM 729 C CA . PHE A 1 101 ? -7.645 -5.495 -4.084 1.00 87.25 101 PHE A CA 1
ATOM 730 C C . PHE A 1 101 ? -7.630 -6.611 -5.114 1.00 87.25 101 PHE A C 1
ATOM 732 O O . PHE A 1 101 ? -8.487 -6.670 -5.998 1.00 87.25 101 PHE A O 1
ATOM 739 N N . ALA A 1 102 ? -6.664 -7.506 -4.973 1.00 93.38 102 ALA A N 1
ATOM 740 C CA . ALA A 1 102 ? -6.620 -8.760 -5.703 1.00 93.38 102 ALA A CA 1
ATOM 741 C C . ALA A 1 102 ? -5.980 -9.840 -4.831 1.00 93.38 102 ALA A C 1
ATOM 743 O O . ALA A 1 102 ? -5.548 -9.590 -3.704 1.00 93.38 102 ALA A O 1
ATOM 744 N N . THR A 1 103 ? -5.921 -11.049 -5.372 1.00 95.00 103 THR A N 1
ATOM 745 C CA . THR A 1 103 ? -5.137 -12.142 -4.805 1.00 95.00 103 THR A CA 1
ATOM 746 C C . THR A 1 103 ? -4.234 -12.711 -5.885 1.00 95.00 103 THR A C 1
ATOM 748 O O . THR A 1 103 ? -4.563 -12.649 -7.070 1.00 95.00 103 THR A O 1
ATOM 751 N N . VAL A 1 104 ? -3.082 -13.222 -5.469 1.00 94.88 104 VAL A N 1
ATOM 752 C CA . VAL A 1 104 ? -2.040 -13.770 -6.338 1.00 94.88 104 VAL A CA 1
ATOM 753 C C . VAL A 1 104 ? -1.619 -15.134 -5.788 1.00 94.88 104 VAL A C 1
ATOM 755 O O . VAL A 1 104 ? -1.590 -15.305 -4.561 1.00 94.88 104 VAL A O 1
ATOM 758 N N . PRO A 1 105 ? -1.295 -16.117 -6.649 1.00 96.75 105 PRO A N 1
ATOM 759 C CA . PRO A 1 105 ? -0.821 -17.417 -6.195 1.00 96.75 105 PRO A CA 1
ATOM 760 C C . PRO A 1 105 ? 0.414 -17.306 -5.296 1.00 96.75 105 PRO A C 1
ATOM 762 O O . PRO A 1 105 ? 1.337 -16.526 -5.543 1.00 96.75 105 PRO A O 1
ATOM 765 N N . ARG A 1 106 ? 0.451 -18.115 -4.232 1.00 94.94 106 ARG A N 1
ATOM 766 C CA . ARG A 1 106 ? 1.529 -18.052 -3.233 1.00 94.94 106 ARG A CA 1
ATOM 767 C C . ARG A 1 106 ? 2.891 -18.421 -3.816 1.00 94.94 106 ARG A C 1
ATOM 769 O O . ARG A 1 106 ? 3.897 -17.911 -3.329 1.00 94.94 106 ARG A O 1
ATOM 776 N N . GLU A 1 107 ? 2.946 -19.271 -4.841 1.00 96.50 107 GLU A N 1
ATOM 777 C CA . GLU A 1 107 ? 4.199 -19.593 -5.528 1.00 96.50 107 GLU A CA 1
ATOM 778 C C . GLU A 1 107 ? 4.839 -18.370 -6.203 1.00 96.50 107 GLU A C 1
ATOM 780 O O . GLU A 1 107 ? 6.054 -18.184 -6.103 1.00 96.50 107 GLU A O 1
ATOM 785 N N . GLU A 1 108 ? 4.037 -17.497 -6.818 1.00 97.69 108 GLU A N 1
ATOM 786 C CA . GLU A 1 108 ? 4.524 -16.271 -7.457 1.00 97.69 108 GLU A CA 1
ATOM 787 C C . GLU A 1 108 ? 5.040 -15.283 -6.411 1.00 97.69 108 GLU A C 1
ATOM 789 O O . GLU A 1 108 ? 6.128 -14.719 -6.552 1.00 97.69 108 GLU A O 1
ATOM 794 N N . VAL A 1 109 ? 4.301 -15.149 -5.307 1.00 96.56 109 VAL A N 1
ATOM 795 C CA . VAL A 1 109 ? 4.680 -14.318 -4.158 1.00 96.56 109 VAL A CA 1
ATOM 796 C C . VAL A 1 109 ? 5.997 -14.809 -3.560 1.00 96.56 109 VAL A C 1
ATOM 798 O O . VAL A 1 109 ? 6.909 -14.017 -3.343 1.00 96.56 109 VAL A O 1
ATOM 801 N N . ALA A 1 110 ? 6.153 -16.116 -3.343 1.00 96.25 110 ALA A N 1
ATOM 802 C CA . ALA A 1 110 ? 7.387 -16.685 -2.805 1.00 96.25 110 ALA A CA 1
ATOM 803 C C . ALA A 1 110 ? 8.595 -16.423 -3.723 1.00 96.25 110 ALA A C 1
ATOM 805 O O . ALA A 1 110 ? 9.684 -16.092 -3.243 1.00 96.25 110 ALA A O 1
ATOM 806 N N . ALA A 1 111 ? 8.408 -16.528 -5.043 1.00 97.50 111 ALA A N 1
ATOM 807 C CA . ALA A 1 111 ? 9.449 -16.223 -6.020 1.00 97.50 111 ALA A CA 1
ATOM 808 C C . ALA A 1 111 ? 9.843 -14.735 -6.001 1.00 97.50 111 ALA A C 1
ATOM 810 O O . ALA A 1 111 ? 11.039 -14.426 -6.008 1.00 97.50 111 ALA A O 1
ATOM 811 N N . LEU A 1 112 ? 8.861 -13.831 -5.920 1.00 97.25 112 LEU A N 1
ATOM 812 C CA . LEU A 1 112 ? 9.087 -12.392 -5.776 1.00 97.25 112 LEU A CA 1
ATOM 813 C C . LEU A 1 112 ? 9.856 -12.079 -4.487 1.00 97.25 112 LEU A C 1
ATOM 815 O O . LEU A 1 112 ? 10.881 -11.401 -4.526 1.00 97.25 112 LEU A O 1
ATOM 819 N N . TYR A 1 113 ? 9.419 -12.621 -3.348 1.00 96.19 113 TYR A N 1
ATOM 820 C CA . TYR A 1 113 ? 10.064 -12.387 -2.052 1.00 96.19 113 TYR A CA 1
ATOM 821 C C . TYR A 1 113 ? 11.521 -12.824 -2.051 1.00 96.19 113 TYR A C 1
ATOM 823 O O . TYR A 1 113 ? 12.368 -12.102 -1.540 1.00 96.19 113 TYR A O 1
ATOM 831 N N . LYS A 1 114 ? 11.842 -13.960 -2.681 1.00 97.06 114 LYS A N 1
ATOM 832 C CA . LYS A 1 114 ? 13.230 -14.415 -2.819 1.00 97.06 114 LYS A CA 1
ATOM 833 C C . LYS A 1 114 ? 14.107 -13.386 -3.540 1.00 97.06 114 LYS A C 1
ATOM 835 O O . LYS A 1 114 ? 15.261 -13.203 -3.159 1.00 97.06 114 LYS A O 1
ATOM 840 N N . ARG A 1 115 ? 13.582 -12.725 -4.576 1.00 97.25 115 ARG A N 1
ATOM 841 C CA . ARG A 1 115 ? 14.310 -11.690 -5.330 1.00 97.25 115 ARG A CA 1
ATOM 842 C C . ARG A 1 115 ? 14.416 -10.389 -4.545 1.00 97.25 115 ARG A C 1
ATOM 844 O O . ARG A 1 115 ? 15.502 -9.824 -4.466 1.00 97.25 115 ARG A O 1
ATOM 851 N N . VAL A 1 116 ? 13.331 -9.962 -3.905 1.00 96.38 116 VAL A N 1
ATOM 852 C CA . VAL A 1 116 ? 13.309 -8.770 -3.045 1.00 96.38 116 VAL A CA 1
ATOM 853 C C . VAL A 1 116 ? 14.241 -8.933 -1.841 1.00 96.38 116 VAL A C 1
ATOM 855 O O . VAL A 1 116 ? 14.945 -7.995 -1.478 1.00 96.38 116 VAL A O 1
ATOM 858 N N . ASP A 1 117 ? 14.318 -10.129 -1.255 1.00 95.62 117 ASP A N 1
ATOM 859 C CA . ASP A 1 117 ? 15.188 -10.413 -0.113 1.00 95.62 117 ASP A CA 1
ATOM 860 C C . ASP A 1 117 ? 16.681 -10.349 -0.450 1.00 95.62 117 ASP A C 1
ATOM 862 O O . ASP A 1 117 ? 17.492 -10.091 0.441 1.00 95.62 117 ASP A O 1
ATOM 866 N N . ALA A 1 118 ? 17.041 -10.530 -1.722 1.00 96.25 118 ALA A N 1
ATOM 867 C CA 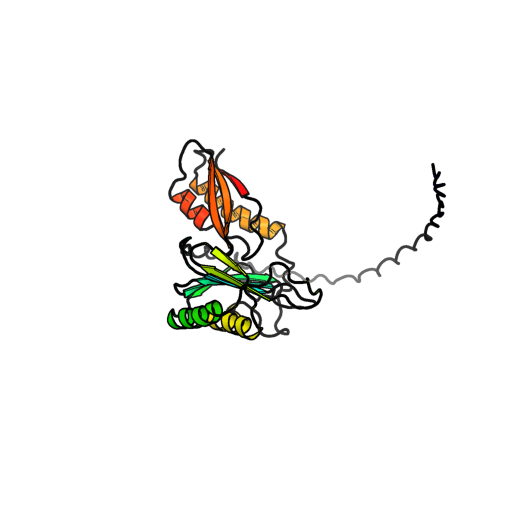. ALA A 1 118 ? 18.408 -10.382 -2.209 1.00 96.25 118 ALA A CA 1
ATOM 868 C C . ALA A 1 118 ? 18.820 -8.913 -2.430 1.00 96.25 118 ALA A C 1
ATOM 870 O O . ALA A 1 118 ? 20.004 -8.636 -2.639 1.00 96.25 118 ALA A O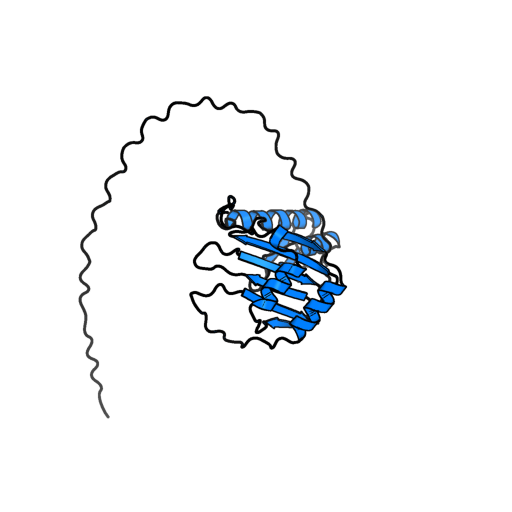 1
ATOM 871 N N . LEU A 1 119 ? 17.875 -7.967 -2.397 1.00 95.44 119 LEU A N 1
ATOM 872 C CA . LEU A 1 119 ? 18.176 -6.549 -2.564 1.00 95.44 119 LEU A CA 1
ATOM 873 C C . LEU A 1 119 ? 18.817 -5.965 -1.305 1.00 95.44 119 LEU A C 1
ATOM 875 O O . LEU A 1 119 ? 18.515 -6.336 -0.167 1.00 95.44 119 LEU A O 1
ATOM 879 N N . ARG A 1 120 ? 19.697 -4.987 -1.517 1.00 95.75 120 ARG A N 1
ATOM 880 C CA . ARG A 1 120 ? 20.352 -4.268 -0.425 1.00 95.75 120 ARG A CA 1
ATOM 881 C C . ARG A 1 120 ? 19.420 -3.187 0.126 1.00 95.75 120 ARG A C 1
ATOM 883 O O . ARG A 1 120 ? 18.642 -2.613 -0.638 1.00 95.75 120 ARG A O 1
ATOM 890 N N . PRO A 1 121 ? 19.519 -2.849 1.421 1.00 94.56 121 PRO A N 1
ATOM 891 C CA . PRO A 1 121 ? 18.904 -1.637 1.941 1.00 94.56 121 PRO A CA 1
ATOM 892 C C . PRO A 1 121 ? 19.378 -0.411 1.157 1.00 94.56 121 PRO A C 1
ATOM 894 O O . PRO A 1 121 ? 20.567 -0.269 0.863 1.00 94.56 121 PRO A O 1
ATOM 897 N N . ALA A 1 122 ? 18.444 0.473 0.831 1.00 87.62 122 ALA A N 1
ATOM 898 C CA . ALA A 1 122 ? 18.753 1.758 0.229 1.00 87.62 122 ALA A CA 1
ATOM 899 C C . ALA A 1 122 ? 19.510 2.645 1.239 1.00 87.62 122 ALA A C 1
ATOM 901 O O . ALA A 1 122 ? 19.220 2.591 2.439 1.00 87.62 122 ALA A O 1
ATOM 902 N N . PRO A 1 123 ? 20.474 3.473 0.797 1.00 87.44 123 PRO A N 1
ATOM 903 C CA . PRO A 1 123 ? 21.108 4.453 1.669 1.00 87.44 123 PRO A CA 1
ATOM 904 C C . PRO A 1 123 ? 20.068 5.413 2.265 1.00 87.44 123 PRO A C 1
ATOM 906 O O . PRO A 1 123 ? 19.117 5.825 1.604 1.00 87.44 123 PRO A O 1
ATOM 909 N N . SER A 1 124 ? 20.286 5.832 3.515 1.00 75.06 124 SER A N 1
ATOM 910 C CA . SER A 1 124 ? 19.388 6.756 4.232 1.00 75.06 124 SER A CA 1
ATOM 911 C C . SER A 1 124 ? 19.237 8.119 3.550 1.00 75.06 124 SER A C 1
ATOM 913 O O . SER A 1 124 ? 18.251 8.819 3.766 1.00 75.06 124 SER A O 1
ATOM 915 N N . LYS A 1 125 ? 20.209 8.495 2.712 1.00 74.94 125 LYS A N 1
ATOM 916 C CA . LYS A 1 125 ? 20.180 9.692 1.878 1.00 74.94 125 LYS A CA 1
ATOM 917 C C . LYS A 1 125 ? 20.268 9.276 0.419 1.00 74.94 125 LYS A C 1
ATOM 919 O O . LYS A 1 125 ? 21.348 8.961 -0.074 1.00 74.94 125 LYS A O 1
ATOM 924 N N . HIS A 1 126 ? 19.139 9.330 -0.273 1.00 64.44 126 HIS A N 1
ATOM 925 C CA . HIS A 1 126 ? 19.162 9.457 -1.721 1.00 64.44 126 HIS A CA 1
ATOM 926 C C . HIS A 1 126 ? 19.175 10.946 -2.057 1.00 64.44 126 HIS A C 1
ATOM 928 O O . HIS A 1 126 ? 18.327 11.675 -1.538 1.00 64.44 126 HIS A O 1
ATOM 934 N N . PRO A 1 127 ? 20.110 11.429 -2.891 1.00 62.31 127 PRO A N 1
ATOM 935 C CA . PRO A 1 127 ? 19.951 12.756 -3.458 1.00 62.31 127 PRO A CA 1
ATOM 936 C C . PRO A 1 127 ? 18.617 12.764 -4.208 1.00 62.31 127 PRO A C 1
ATOM 938 O O . PRO A 1 127 ? 18.387 11.918 -5.074 1.00 62.31 127 PRO A O 1
ATOM 941 N N . ALA A 1 128 ? 17.720 13.673 -3.827 1.00 58.22 128 ALA A N 1
ATOM 942 C CA . ALA A 1 128 ? 16.501 13.904 -4.581 1.00 58.22 128 ALA A CA 1
ATOM 943 C C . ALA A 1 128 ? 16.927 14.324 -5.992 1.00 58.22 128 ALA A C 1
ATOM 945 O O . ALA A 1 128 ? 17.498 15.397 -6.173 1.00 58.22 128 ALA A O 1
ATOM 946 N N . ALA A 1 129 ? 16.736 13.442 -6.970 1.00 62.31 129 ALA A N 1
ATOM 947 C CA . ALA A 1 129 ? 16.925 13.776 -8.370 1.00 62.31 129 ALA A CA 1
ATOM 948 C C . ALA A 1 129 ? 15.613 14.418 -8.848 1.00 62.31 129 ALA A C 1
ATOM 950 O O . ALA A 1 129 ? 14.606 13.708 -8.867 1.00 62.31 129 ALA A O 1
ATOM 951 N N . PRO A 1 130 ? 15.593 15.715 -9.210 1.00 55.41 130 PRO A N 1
ATOM 952 C CA . PRO A 1 130 ? 14.356 16.440 -9.523 1.00 55.41 130 PRO A CA 1
ATOM 953 C C . PRO A 1 130 ? 13.530 15.823 -10.663 1.00 55.41 130 PRO A C 1
ATOM 955 O O . PRO A 1 130 ? 12.314 15.981 -10.688 1.00 55.41 130 PRO A O 1
ATOM 958 N N . ASP A 1 131 ? 14.179 15.067 -11.559 1.00 53.62 131 ASP A N 1
ATOM 959 C CA . ASP A 1 131 ? 13.608 14.703 -12.863 1.00 53.62 131 ASP A CA 1
ATOM 960 C C . ASP A 1 131 ? 13.538 13.193 -13.134 1.00 53.62 131 ASP A C 1
ATOM 962 O O . ASP A 1 131 ? 13.351 12.772 -14.275 1.00 53.62 131 ASP A O 1
ATOM 966 N N . ARG A 1 132 ? 13.690 12.337 -12.114 1.00 54.72 132 ARG A N 1
ATOM 967 C CA . ARG A 1 132 ? 13.478 10.887 -12.282 1.00 54.72 132 ARG A CA 1
ATOM 968 C C . ARG A 1 132 ? 12.167 10.494 -11.605 1.00 54.72 132 ARG A C 1
ATOM 970 O O . ARG A 1 132 ? 12.063 10.740 -10.404 1.00 54.72 132 ARG A O 1
ATOM 977 N N . PRO A 1 133 ? 11.198 9.866 -12.312 1.00 55.47 133 PRO A N 1
ATOM 978 C CA . PRO A 1 133 ? 10.054 9.248 -11.647 1.00 55.47 133 PRO A CA 1
ATOM 979 C C . PRO A 1 133 ? 10.595 8.337 -10.553 1.00 55.47 133 PRO A C 1
ATOM 981 O O . PRO A 1 133 ? 11.301 7.366 -10.842 1.00 55.47 133 PRO A O 1
ATOM 984 N N . SER A 1 134 ? 10.343 8.690 -9.294 1.00 73.31 134 SER A N 1
ATOM 985 C CA . SER A 1 134 ? 10.868 7.895 -8.198 1.00 73.31 134 SER A CA 1
ATOM 986 C C . SER A 1 134 ? 9.905 6.739 -7.967 1.00 73.31 134 SER A C 1
ATOM 988 O O . SER A 1 134 ? 8.783 6.912 -7.492 1.00 73.31 134 SER A O 1
ATOM 990 N N . ALA A 1 135 ? 10.318 5.559 -8.407 1.00 88.19 135 ALA A N 1
ATOM 991 C CA . ALA A 1 135 ? 9.785 4.318 -7.890 1.00 88.19 135 ALA A CA 1
ATOM 992 C C . ALA A 1 135 ? 10.698 3.868 -6.751 1.00 88.19 135 ALA A C 1
ATOM 994 O O . ALA A 1 135 ? 11.923 4.020 -6.823 1.00 88.19 135 ALA A O 1
ATOM 995 N N . PHE A 1 136 ? 10.122 3.339 -5.683 1.00 88.56 136 PHE A N 1
ATOM 996 C CA . PHE A 1 136 ? 10.907 2.685 -4.650 1.00 88.56 136 PHE A CA 1
ATOM 997 C C . PHE A 1 136 ? 10.174 1.481 -4.088 1.00 88.56 136 PHE A C 1
ATOM 999 O O . PHE A 1 136 ? 8.945 1.433 -4.058 1.00 88.56 136 PHE A O 1
ATOM 1006 N N . VAL A 1 137 ? 10.971 0.509 -3.650 1.00 91.62 137 VAL A N 1
ATOM 1007 C CA . VAL A 1 137 ? 10.479 -0.712 -3.022 1.00 91.62 137 VAL A CA 1
ATOM 1008 C C . VAL A 1 137 ? 10.758 -0.645 -1.533 1.00 91.62 137 VAL A C 1
ATOM 1010 O O . VAL A 1 137 ? 11.854 -0.285 -1.093 1.00 91.62 137 VAL A O 1
ATOM 1013 N N . VAL A 1 138 ? 9.752 -1.016 -0.762 1.00 90.62 138 VAL A N 1
ATOM 1014 C CA . VAL A 1 138 ? 9.809 -1.173 0.680 1.00 90.62 138 VAL A CA 1
ATOM 1015 C C . VAL A 1 138 ? 9.501 -2.628 1.002 1.00 90.62 138 VAL A C 1
ATOM 1017 O O . VAL A 1 138 ? 8.544 -3.206 0.496 1.00 90.62 138 VAL A O 1
ATOM 1020 N N . ARG A 1 139 ? 10.327 -3.236 1.849 1.00 93.00 139 ARG A N 1
ATOM 1021 C CA . ARG A 1 139 ? 10.072 -4.560 2.413 1.00 93.00 139 ARG A CA 1
ATOM 1022 C C . ARG A 1 139 ? 9.735 -4.413 3.882 1.00 93.00 139 ARG A C 1
ATOM 1024 O O . ARG A 1 139 ? 10.526 -3.852 4.637 1.00 93.00 139 ARG A O 1
ATOM 1031 N N . ARG A 1 140 ? 8.627 -5.018 4.288 1.00 89.44 140 ARG A N 1
ATOM 1032 C CA . ARG A 1 140 ? 8.275 -5.240 5.684 1.00 89.44 140 ARG A CA 1
ATOM 1033 C C . ARG A 1 140 ? 8.520 -6.698 6.034 1.00 89.44 140 ARG A C 1
ATOM 1035 O O . ARG A 1 140 ? 7.994 -7.589 5.370 1.00 89.44 140 ARG A O 1
ATOM 1042 N N . ARG A 1 141 ? 9.291 -6.945 7.089 1.00 89.69 141 ARG A N 1
ATOM 1043 C CA . ARG A 1 141 ? 9.523 -8.293 7.603 1.00 89.69 141 ARG A CA 1
ATOM 1044 C C . ARG A 1 141 ? 9.529 -8.296 9.119 1.00 89.69 141 ARG A C 1
ATOM 1046 O O . ARG A 1 141 ? 10.304 -7.548 9.711 1.00 89.69 141 ARG A O 1
ATOM 1053 N N . LYS A 1 142 ? 8.704 -9.136 9.750 1.00 87.25 142 LYS A N 1
ATOM 1054 C CA . LYS A 1 142 ? 8.606 -9.222 11.223 1.00 87.25 142 LYS A CA 1
ATOM 1055 C C . LYS A 1 142 ? 8.453 -7.842 11.885 1.00 87.25 142 LYS A C 1
ATOM 1057 O O . LYS A 1 142 ? 9.182 -7.501 12.812 1.00 87.25 142 LYS A O 1
ATOM 1062 N N . GLY A 1 143 ? 7.579 -7.006 11.325 1.00 81.69 143 GLY A N 1
ATOM 1063 C CA . GLY A 1 143 ? 7.348 -5.637 11.799 1.00 81.69 143 GLY A CA 1
ATOM 1064 C C . GLY A 1 143 ? 8.441 -4.613 11.461 1.00 81.69 143 GLY A C 1
ATOM 1065 O O . GLY A 1 143 ? 8.224 -3.429 11.690 1.00 81.69 143 GLY A O 1
ATOM 1066 N N . VAL A 1 144 ? 9.577 -5.018 10.884 1.00 85.00 144 VAL A N 1
ATOM 1067 C CA . VAL A 1 144 ? 10.652 -4.105 10.470 1.00 85.00 144 VAL A CA 1
ATOM 1068 C C . VAL A 1 144 ? 10.476 -3.706 9.016 1.00 85.00 144 VAL A C 1
ATOM 1070 O O . VAL A 1 144 ? 10.420 -4.561 8.131 1.00 85.00 144 VAL A O 1
ATOM 1073 N N . THR A 1 145 ? 10.473 -2.403 8.769 1.00 85.88 145 THR A N 1
ATOM 1074 C CA . THR A 1 145 ? 10.453 -1.830 7.426 1.00 85.88 145 THR A CA 1
ATOM 1075 C C . THR A 1 145 ? 11.856 -1.518 6.936 1.00 85.88 145 THR A C 1
ATOM 1077 O O . THR A 1 145 ? 12.684 -0.959 7.651 1.00 85.88 145 THR A O 1
ATOM 1080 N N . THR A 1 146 ? 12.140 -1.840 5.678 1.00 88.50 146 THR A N 1
ATOM 1081 C CA . THR A 1 146 ? 13.388 -1.484 5.007 1.00 88.50 146 THR A CA 1
ATOM 1082 C C . THR A 1 146 ? 13.103 -0.995 3.593 1.00 88.50 146 THR A C 1
ATOM 1084 O O . THR A 1 146 ? 12.568 -1.739 2.773 1.00 88.50 146 THR A O 1
ATOM 1087 N N . ARG A 1 147 ? 13.508 0.238 3.278 1.00 89.44 147 ARG A N 1
ATOM 1088 C CA . ARG A 1 147 ? 13.573 0.720 1.891 1.00 89.44 147 ARG A CA 1
ATOM 1089 C C . ARG A 1 147 ? 14.735 0.035 1.176 1.00 89.44 147 ARG A C 1
ATOM 1091 O O . ARG A 1 147 ? 15.814 -0.088 1.755 1.00 89.44 147 ARG A O 1
ATOM 1098 N N . LEU A 1 148 ? 14.535 -0.393 -0.065 1.00 91.69 148 LEU A N 1
ATOM 1099 C CA . LEU A 1 148 ? 15.515 -1.171 -0.825 1.00 91.69 148 LEU A CA 1
ATOM 1100 C C . LEU A 1 148 ? 16.120 -0.369 -1.984 1.00 91.69 148 LEU A C 1
ATOM 1102 O O . LEU A 1 148 ? 15.448 0.452 -2.609 1.00 91.69 148 LEU A O 1
ATOM 1106 N N . ASP A 1 149 ? 17.394 -0.641 -2.268 1.00 89.56 149 ASP A N 1
ATOM 1107 C CA . ASP A 1 149 ? 18.097 -0.232 -3.486 1.00 89.56 149 ASP A CA 1
ATOM 1108 C C . ASP A 1 149 ? 17.682 -1.182 -4.616 1.00 89.56 149 ASP A C 1
ATOM 1110 O O . ASP A 1 149 ? 18.238 -2.269 -4.794 1.00 89.56 149 ASP A O 1
ATOM 1114 N N . ALA A 1 150 ? 16.604 -0.808 -5.296 1.00 88.00 150 ALA A N 1
ATOM 1115 C CA . ALA A 1 150 ? 15.892 -1.641 -6.249 1.00 88.00 150 ALA A CA 1
ATOM 1116 C C . ALA A 1 150 ? 16.227 -1.228 -7.696 1.00 88.00 150 ALA A C 1
ATOM 1118 O O . ALA A 1 150 ? 16.032 -0.061 -8.051 1.00 88.00 150 ALA A O 1
ATOM 1119 N N . PRO A 1 151 ? 16.713 -2.149 -8.553 1.00 88.44 151 PRO A N 1
ATOM 1120 C CA . PRO A 1 151 ? 16.867 -1.872 -9.980 1.00 88.44 151 PRO A CA 1
ATOM 1121 C C . PRO A 1 151 ? 15.497 -1.724 -10.656 1.00 88.44 151 PRO A C 1
ATOM 1123 O O . PRO A 1 151 ? 14.505 -2.228 -10.145 1.00 88.44 151 PRO A O 1
ATOM 1126 N N . GLY A 1 152 ? 15.449 -1.108 -11.843 1.00 83.75 152 GLY A N 1
ATOM 1127 C CA . GLY A 1 152 ? 14.197 -0.954 -12.604 1.00 83.75 152 GLY A CA 1
ATOM 1128 C C . GLY A 1 152 ? 13.397 -2.257 -12.694 1.00 83.75 152 GLY A C 1
ATOM 1129 O O . GLY A 1 152 ? 12.247 -2.291 -12.274 1.00 83.75 152 GLY A O 1
ATOM 1130 N N . THR A 1 153 ? 14.080 -3.350 -13.052 1.00 91.81 153 THR A N 1
ATOM 1131 C CA . THR A 1 153 ? 13.485 -4.673 -13.297 1.00 91.81 153 THR A CA 1
ATOM 1132 C C . THR A 1 153 ? 12.627 -5.222 -12.159 1.00 91.81 153 THR A C 1
ATOM 1134 O O . THR A 1 153 ? 11.679 -5.953 -12.435 1.00 91.81 153 THR A O 1
ATOM 1137 N N . ILE A 1 154 ? 12.924 -4.904 -10.888 1.00 95.50 154 ILE A N 1
ATOM 1138 C CA . ILE A 1 154 ? 12.083 -5.390 -9.782 1.00 95.50 154 ILE A CA 1
ATOM 1139 C C . ILE A 1 154 ? 10.751 -4.630 -9.709 1.00 95.50 154 ILE A C 1
ATOM 1141 O O . ILE A 1 154 ? 9.761 -5.189 -9.249 1.00 95.50 154 ILE A O 1
ATOM 1145 N N . PHE A 1 155 ? 10.689 -3.382 -10.184 1.00 94.50 155 PHE A N 1
ATOM 1146 C CA . PHE A 1 155 ? 9.445 -2.613 -10.220 1.00 94.50 155 PHE A CA 1
ATOM 1147 C C . PHE A 1 155 ? 8.454 -3.241 -11.198 1.00 94.50 155 PHE A C 1
ATOM 1149 O O . PHE A 1 155 ? 7.314 -3.502 -10.823 1.00 94.50 155 PHE A O 1
ATOM 1156 N N . GLU A 1 156 ? 8.900 -3.540 -12.423 1.00 94.62 156 GLU A N 1
ATOM 1157 C CA . GLU A 1 156 ? 8.050 -4.191 -13.427 1.00 94.62 156 GLU A CA 1
ATOM 1158 C C . GLU A 1 156 ? 7.609 -5.586 -12.981 1.00 94.62 156 GLU A C 1
ATOM 1160 O O . GLU A 1 156 ? 6.494 -6.015 -13.272 1.00 94.62 156 GLU A O 1
ATOM 1165 N N . GLU A 1 157 ? 8.463 -6.291 -12.245 1.00 96.62 157 GLU A N 1
ATOM 1166 C CA . GLU A 1 157 ? 8.130 -7.598 -11.704 1.00 96.62 157 GLU A CA 1
ATOM 1167 C C . GLU A 1 157 ? 7.047 -7.522 -10.619 1.00 96.62 157 GLU A C 1
ATOM 1169 O O . GLU A 1 157 ? 6.078 -8.277 -10.679 1.00 96.62 157 GLU A O 1
ATOM 1174 N N . ILE A 1 158 ? 7.166 -6.590 -9.665 1.00 97.00 158 ILE A N 1
ATOM 1175 C CA . ILE A 1 158 ? 6.125 -6.356 -8.653 1.00 97.00 158 ILE A CA 1
ATOM 1176 C C . ILE A 1 158 ? 4.808 -5.980 -9.336 1.00 97.00 158 ILE A C 1
ATOM 1178 O O . ILE A 1 158 ? 3.766 -6.525 -8.980 1.00 97.00 158 ILE A O 1
ATOM 1182 N N . ASP A 1 159 ? 4.850 -5.105 -10.342 1.00 96.38 159 ASP A N 1
ATOM 1183 C CA . ASP A 1 159 ? 3.671 -4.722 -11.122 1.00 96.38 159 ASP A CA 1
ATOM 1184 C C . ASP A 1 159 ? 3.032 -5.907 -11.852 1.00 96.38 159 ASP A C 1
ATOM 1186 O O . ASP A 1 159 ? 1.806 -6.042 -11.869 1.00 96.38 159 ASP A O 1
ATOM 1190 N N . SER A 1 160 ? 3.855 -6.784 -12.428 1.00 96.69 160 SER A N 1
ATOM 1191 C CA . SER A 1 160 ? 3.394 -7.996 -13.100 1.00 96.69 160 SER A CA 1
ATOM 1192 C C . SER A 1 160 ? 2.727 -8.959 -12.121 1.00 96.69 160 SER A C 1
ATOM 1194 O O . SER A 1 160 ? 1.613 -9.403 -12.388 1.00 96.69 160 SER A O 1
ATOM 1196 N N . VAL A 1 161 ? 3.375 -9.256 -10.989 1.00 97.69 161 VAL A N 1
ATOM 1197 C CA . VAL A 1 161 ? 2.855 -10.168 -9.954 1.00 97.69 161 VAL A CA 1
ATOM 1198 C C . VAL A 1 161 ? 1.570 -9.607 -9.345 1.00 97.69 161 VAL A C 1
ATOM 1200 O O . VAL A 1 161 ? 0.588 -10.325 -9.213 1.00 97.69 161 VAL A O 1
ATOM 1203 N N . ALA A 1 162 ? 1.525 -8.310 -9.035 1.00 96.81 162 ALA A N 1
ATOM 1204 C CA . ALA A 1 162 ? 0.318 -7.657 -8.531 1.00 96.81 162 ALA A CA 1
ATOM 1205 C C . ALA A 1 162 ? -0.756 -7.407 -9.605 1.00 96.81 162 ALA A C 1
ATOM 1207 O O . ALA A 1 162 ? -1.848 -6.945 -9.269 1.00 96.81 162 ALA A O 1
ATOM 1208 N N . ASN A 1 163 ? -0.464 -7.681 -10.881 1.00 96.44 163 ASN A N 1
ATOM 1209 C CA . ASN A 1 163 ? -1.341 -7.418 -12.020 1.00 96.44 163 ASN A CA 1
ATOM 1210 C C . ASN A 1 163 ? -1.849 -5.958 -12.067 1.00 96.44 163 ASN A C 1
ATOM 1212 O O . ASN A 1 163 ? -3.021 -5.691 -12.352 1.00 96.44 163 ASN A O 1
ATOM 1216 N N . THR A 1 164 ? -0.969 -4.984 -11.809 1.00 95.25 164 THR A N 1
ATOM 1217 C CA . THR A 1 164 ? -1.366 -3.568 -11.672 1.00 95.25 164 THR A CA 1
ATOM 1218 C C . THR A 1 164 ? -1.934 -2.962 -12.951 1.00 95.25 164 THR A C 1
ATOM 1220 O O . THR A 1 164 ? -2.690 -1.996 -12.878 1.00 95.25 164 THR A O 1
ATOM 1223 N N . LYS A 1 165 ? -1.700 -3.574 -14.119 1.00 93.81 165 LYS A N 1
ATOM 1224 C CA . LYS A 1 165 ? -2.353 -3.219 -15.396 1.00 93.81 165 LYS A CA 1
ATOM 1225 C C . LYS A 1 165 ? -3.888 -3.230 -15.341 1.00 93.81 165 LYS A C 1
ATOM 1227 O O . LYS A 1 165 ? -4.537 -2.612 -16.178 1.00 93.81 165 LYS A O 1
ATOM 1232 N N . ALA A 1 166 ? -4.490 -3.927 -14.374 1.00 92.75 166 ALA A N 1
ATOM 1233 C CA . ALA A 1 166 ? -5.935 -3.881 -14.154 1.00 92.75 166 ALA A CA 1
ATOM 1234 C C . ALA A 1 166 ? -6.415 -2.502 -13.650 1.00 92.75 166 ALA A C 1
ATOM 1236 O O . ALA A 1 166 ? -7.569 -2.128 -13.882 1.00 92.75 166 ALA A O 1
ATOM 1237 N N . TRP A 1 167 ? -5.531 -1.747 -12.989 1.00 92.94 167 TRP A N 1
ATOM 1238 C CA . TRP A 1 167 ? -5.817 -0.483 -12.297 1.00 92.94 167 TRP A CA 1
ATOM 1239 C C . TRP A 1 167 ? -5.007 0.705 -12.813 1.00 92.94 167 TRP A C 1
ATOM 1241 O O . TRP A 1 167 ? -5.356 1.853 -12.543 1.00 92.94 167 TRP A O 1
ATOM 1251 N N . VAL A 1 168 ? -3.947 0.449 -13.568 1.00 90.81 168 VAL A N 1
ATOM 1252 C CA . VAL A 1 168 ? -3.088 1.453 -14.191 1.00 90.81 168 VAL A CA 1
ATOM 1253 C C . VAL A 1 168 ? -3.362 1.447 -15.690 1.00 90.81 168 VAL A C 1
ATOM 1255 O O . VAL A 1 168 ? -3.368 0.389 -16.315 1.00 90.81 168 VAL A O 1
ATOM 1258 N N . ALA A 1 169 ? -3.615 2.617 -16.276 1.00 77.75 169 ALA A N 1
ATOM 1259 C CA . ALA A 1 169 ? -3.822 2.717 -17.716 1.00 77.75 169 ALA A CA 1
ATOM 1260 C C . ALA A 1 169 ? -2.506 2.419 -18.453 1.00 77.75 169 ALA A C 1
ATOM 1262 O O . ALA A 1 169 ? -1.478 3.042 -18.178 1.00 77.75 169 ALA A O 1
ATOM 1263 N N . SER A 1 170 ? -2.536 1.448 -19.367 1.00 63.09 170 SER A N 1
ATOM 1264 C CA . SER A 1 170 ? -1.363 0.999 -20.125 1.00 63.09 170 SER A CA 1
ATOM 1265 C C . SER A 1 170 ? -0.984 1.933 -21.273 1.00 63.09 170 SER A C 1
ATOM 1267 O O . SER A 1 170 ? 0.137 1.859 -21.769 1.00 63.09 170 SER A O 1
ATOM 1269 N N . ASP A 1 171 ? -1.903 2.788 -21.719 1.00 62.72 171 ASP A N 1
ATOM 1270 C CA . ASP A 1 171 ? -1.717 3.659 -22.868 1.00 62.72 171 ASP A CA 1
ATOM 1271 C C . ASP A 1 171 ? -2.040 5.111 -22.508 1.00 62.72 171 ASP A C 1
ATOM 1273 O O . ASP A 1 171 ? -3.052 5.412 -21.882 1.00 62.72 171 ASP A O 1
ATOM 1277 N N . GLN A 1 172 ? -1.172 6.039 -22.920 1.00 53.62 172 GLN A N 1
ATOM 1278 C CA . GLN A 1 172 ? -1.358 7.462 -22.621 1.00 53.62 172 GLN A CA 1
ATOM 1279 C C . GLN A 1 172 ? -2.495 8.140 -23.408 1.00 53.62 172 GLN A C 1
ATOM 1281 O O . GLN A 1 172 ? -2.661 9.364 -23.365 1.00 53.62 172 GLN A O 1
ATOM 1286 N N . THR A 1 173 ? -3.240 7.337 -24.160 1.00 51.66 173 THR A N 1
ATOM 1287 C CA . THR A 1 173 ? -4.121 7.736 -25.253 1.00 51.66 173 THR A CA 1
ATOM 1288 C C . THR A 1 173 ? -5.588 7.450 -24.980 1.00 51.66 173 THR A C 1
ATOM 1290 O O . THR A 1 173 ? -6.431 8.197 -25.475 1.00 51.66 173 THR A O 1
ATOM 1293 N N . SER A 1 174 ? -5.919 6.427 -24.189 1.00 47.91 174 SER A N 1
ATOM 1294 C CA . SER A 1 174 ? -7.294 6.208 -23.747 1.00 47.91 174 SER A CA 1
ATOM 1295 C C . SER A 1 174 ? -7.620 7.193 -22.626 1.00 47.91 174 SER A C 1
ATOM 1297 O O . SER A 1 174 ? -6.782 7.455 -21.768 1.00 47.91 174 SER A O 1
ATOM 1299 N N . GLY A 1 175 ? -8.794 7.827 -22.696 1.00 45.69 175 GLY A N 1
ATOM 1300 C CA . GLY A 1 175 ? -9.200 8.952 -21.853 1.00 45.69 175 GLY A CA 1
ATOM 1301 C C . GLY A 1 175 ? -8.904 8.743 -20.371 1.00 45.69 175 GLY A C 1
ATOM 1302 O O . GLY A 1 175 ? -9.716 8.176 -19.645 1.00 45.69 175 GLY A O 1
ATOM 1303 N N . TYR A 1 176 ? -7.743 9.234 -19.934 1.00 48.66 176 TYR A N 1
ATOM 1304 C CA . TYR A 1 176 ? -7.436 9.371 -18.527 1.00 48.66 176 TYR A CA 1
ATOM 1305 C C . TYR A 1 176 ? -8.554 10.176 -17.896 1.00 48.66 176 TYR A C 1
ATOM 1307 O O . TYR A 1 176 ? -8.874 11.271 -18.374 1.00 48.66 176 TYR A O 1
ATOM 1315 N N . ASP A 1 177 ? -9.078 9.681 -16.783 1.00 49.44 177 ASP A N 1
ATOM 1316 C CA . ASP A 1 177 ? -9.610 10.609 -15.815 1.00 49.44 177 ASP A CA 1
ATOM 1317 C C . ASP A 1 177 ? -8.427 11.508 -15.441 1.00 49.44 177 ASP A C 1
ATOM 1319 O O . ASP A 1 177 ? -7.457 11.059 -14.818 1.00 49.44 177 ASP A O 1
ATOM 1323 N N . ARG A 1 178 ? -8.439 12.761 -15.928 1.00 46.97 178 ARG A N 1
ATOM 1324 C CA . ARG A 1 178 ? -7.453 13.761 -15.500 1.00 46.97 178 ARG A CA 1
ATOM 1325 C C . ARG A 1 178 ? -7.462 13.878 -13.992 1.00 46.97 178 ARG A C 1
ATOM 1327 O O . ARG A 1 178 ? -6.451 14.365 -13.499 1.00 46.97 178 ARG A O 1
ATOM 1334 N N . GLY A 1 179 ? -8.563 13.428 -13.361 1.00 47.25 179 GLY A N 1
ATOM 1335 C CA . GLY A 1 179 ? -8.726 13.193 -11.950 1.00 47.25 179 GLY A CA 1
ATOM 1336 C C . GLY A 1 179 ? -8.058 14.328 -11.245 1.00 47.25 179 GLY A C 1
ATOM 1337 O O . GLY A 1 179 ? -6.911 14.162 -10.839 1.00 47.25 179 GLY A O 1
ATOM 1338 N N . ASP A 1 180 ? -8.725 15.487 -11.183 1.00 47.56 180 ASP A N 1
ATOM 1339 C CA . ASP A 1 180 ? -8.272 16.538 -10.279 1.00 47.56 180 ASP A CA 1
ATOM 1340 C C . ASP A 1 180 ? -7.844 15.827 -8.994 1.00 47.56 180 ASP A C 1
ATOM 1342 O O . ASP A 1 180 ? -8.629 14.998 -8.505 1.00 47.56 180 ASP A O 1
ATOM 1346 N N . PRO A 1 181 ? -6.576 15.999 -8.556 1.00 52.16 181 PRO A N 1
ATOM 1347 C CA . PRO A 1 181 ? -6.007 15.195 -7.480 1.00 52.16 181 PRO A CA 1
ATOM 1348 C C . PRO A 1 181 ? -7.047 15.135 -6.385 1.00 52.16 181 PRO A C 1
ATOM 1350 O O . PRO A 1 181 ? -7.522 16.221 -6.043 1.00 52.16 181 PRO A O 1
ATOM 1353 N N . ILE A 1 182 ? -7.445 13.915 -5.957 1.00 53.84 182 ILE A N 1
ATOM 1354 C CA . ILE A 1 182 ? -8.642 13.676 -5.123 1.00 53.84 182 ILE A CA 1
ATOM 1355 C C . ILE A 1 182 ? -8.790 14.888 -4.217 1.00 53.84 182 ILE A C 1
ATOM 1357 O O . ILE A 1 182 ? -7.926 15.054 -3.345 1.00 53.84 182 ILE A O 1
ATOM 1361 N N . PRO A 1 183 ? -9.765 15.789 -4.480 1.00 57.47 183 PRO A N 1
ATOM 1362 C CA . PRO A 1 183 ? -9.754 17.090 -3.838 1.00 57.47 183 PRO A CA 1
ATOM 1363 C C . PRO A 1 183 ? -9.614 16.870 -2.343 1.00 57.47 183 PRO A C 1
ATOM 1365 O O . PRO A 1 183 ? -10.182 15.905 -1.829 1.00 57.47 183 PRO A O 1
ATOM 1368 N N . ALA A 1 184 ? -8.867 17.713 -1.629 1.00 58.12 184 ALA A N 1
ATOM 1369 C CA . ALA A 1 184 ? -8.685 17.516 -0.188 1.00 58.12 184 ALA A CA 1
ATOM 1370 C C . ALA A 1 184 ? -10.037 17.269 0.519 1.00 58.12 184 ALA A C 1
ATOM 1372 O O . ALA A 1 184 ? -10.135 16.406 1.385 1.00 58.12 184 ALA A O 1
ATOM 1373 N N . ALA A 1 185 ? -11.101 17.920 0.034 1.00 59.25 185 ALA A N 1
ATOM 1374 C CA . ALA A 1 185 ? -12.489 17.688 0.421 1.00 59.25 185 ALA A CA 1
ATOM 1375 C C . ALA A 1 185 ? -13.019 16.263 0.142 1.00 59.25 185 ALA A C 1
ATOM 1377 O O . ALA A 1 185 ? -13.711 15.698 0.980 1.00 59.25 185 ALA A O 1
ATOM 1378 N N . ALA A 1 186 ? -12.709 15.649 -1.001 1.00 59.84 186 ALA A N 1
ATOM 1379 C CA . ALA A 1 186 ? -13.088 14.272 -1.319 1.00 59.84 186 ALA A CA 1
ATOM 1380 C C . ALA A 1 186 ? -12.307 13.246 -0.479 1.00 59.84 186 ALA A C 1
ATOM 1382 O O . ALA A 1 186 ? -12.898 12.274 -0.006 1.00 59.84 186 ALA A O 1
ATOM 1383 N N . ALA A 1 187 ? -11.016 13.484 -0.221 1.00 62.06 187 ALA A N 1
ATOM 1384 C CA . ALA A 1 187 ? -10.230 12.667 0.705 1.00 62.06 187 ALA A CA 1
ATOM 1385 C C . ALA A 1 187 ? -10.778 12.778 2.141 1.00 62.06 187 ALA A C 1
ATOM 1387 O O . ALA A 1 187 ? -10.988 11.768 2.814 1.00 62.06 187 ALA A O 1
ATOM 1388 N N . GLN A 1 188 ? -11.111 13.998 2.575 1.00 64.12 188 GLN A N 1
ATOM 1389 C CA . GLN A 1 188 ? -11.799 14.260 3.840 1.00 64.12 188 GLN A CA 1
ATOM 1390 C C . GLN A 1 188 ? -13.186 13.612 3.890 1.00 64.12 188 GLN A C 1
ATOM 1392 O O . GLN A 1 188 ? -13.552 13.075 4.926 1.00 64.12 188 GLN A O 1
ATOM 1397 N N . ALA A 1 189 ? -13.943 13.596 2.791 1.00 67.31 189 ALA A N 1
ATOM 1398 C CA . ALA A 1 189 ? -15.246 12.939 2.724 1.00 67.31 189 ALA A CA 1
ATOM 1399 C C . ALA A 1 189 ? -15.128 11.409 2.791 1.00 67.31 189 ALA A C 1
ATOM 1401 O O . ALA A 1 189 ? -15.962 10.753 3.413 1.00 67.31 189 ALA A O 1
ATOM 1402 N N . MET A 1 190 ? -14.092 10.819 2.183 1.00 67.19 190 MET A N 1
ATOM 1403 C CA . MET A 1 190 ? -13.797 9.391 2.335 1.00 67.19 190 MET A CA 1
ATOM 1404 C C . MET A 1 190 ? -13.471 9.053 3.785 1.00 67.19 190 MET A C 1
ATOM 1406 O O . MET A 1 190 ? -14.071 8.127 4.324 1.00 67.19 190 MET A O 1
ATOM 1410 N N . LEU A 1 191 ? -12.587 9.827 4.420 1.00 72.94 191 LEU A N 1
ATOM 1411 C CA . LEU A 1 191 ? -12.283 9.668 5.839 1.00 72.94 191 LEU A CA 1
ATOM 1412 C C . LEU A 1 191 ? -13.545 9.860 6.690 1.00 72.94 191 LEU A C 1
ATOM 1414 O O . LEU A 1 191 ? -13.845 9.011 7.517 1.00 72.94 191 LEU A O 1
ATOM 1418 N N . GLY A 1 192 ? -14.337 10.901 6.427 1.00 75.88 192 GLY A N 1
ATOM 1419 C CA . GLY A 1 192 ? -15.590 11.193 7.123 1.00 75.88 192 GLY A CA 1
ATOM 1420 C C . GLY A 1 192 ? -16.578 10.027 7.085 1.00 75.88 192 GLY A C 1
ATOM 1421 O O . GLY A 1 192 ? -17.072 9.624 8.130 1.00 75.88 192 GLY A O 1
ATOM 1422 N N . ARG A 1 193 ? -16.786 9.403 5.917 1.00 77.81 193 ARG A N 1
ATOM 1423 C CA . ARG A 1 193 ? -17.626 8.195 5.793 1.00 77.81 193 ARG A CA 1
ATOM 1424 C C . ARG A 1 193 ? -17.084 7.010 6.590 1.00 77.81 193 ARG A C 1
ATOM 1426 O O . ARG A 1 193 ? -17.858 6.239 7.150 1.00 77.81 193 ARG A O 1
ATOM 1433 N N . GLN A 1 194 ? -15.763 6.838 6.634 1.00 76.56 194 GLN A N 1
ATOM 1434 C CA . GLN A 1 194 ? -15.173 5.767 7.434 1.00 76.56 194 GLN A CA 1
ATOM 1435 C C . GLN A 1 194 ? -15.285 6.058 8.946 1.00 76.56 194 GLN A C 1
ATOM 1437 O O . GLN A 1 194 ? -15.515 5.137 9.728 1.00 76.56 194 GLN A O 1
ATOM 1442 N N . LEU A 1 195 ? -15.183 7.326 9.359 1.00 79.12 195 LEU A N 1
ATOM 1443 C CA . LEU A 1 195 ? -15.393 7.762 10.745 1.00 79.12 195 LEU A CA 1
ATOM 1444 C C . LEU A 1 195 ? -16.869 7.675 11.170 1.00 79.12 195 LEU A C 1
ATOM 1446 O O . LEU A 1 195 ? -17.156 7.373 12.323 1.00 79.12 195 LEU A O 1
ATOM 1450 N N . GLU A 1 196 ? -17.815 7.858 10.252 1.00 82.94 196 GLU A N 1
ATOM 1451 C CA . GLU A 1 196 ? -19.246 7.673 10.525 1.00 82.94 196 GLU A CA 1
ATOM 1452 C C . GLU A 1 196 ? -19.575 6.211 10.877 1.00 82.94 196 GLU A C 1
ATOM 1454 O O . GLU A 1 196 ? -20.358 5.940 11.787 1.00 82.94 196 GLU A O 1
ATOM 1459 N N . ALA A 1 197 ? -18.923 5.246 10.217 1.00 80.88 197 ALA A N 1
ATOM 1460 C CA . ALA A 1 197 ? -19.051 3.833 10.574 1.00 80.88 197 ALA A CA 1
ATOM 1461 C C . ALA A 1 197 ? -18.534 3.545 11.997 1.00 80.88 197 ALA A C 1
ATOM 1463 O O . ALA A 1 197 ? -19.107 2.715 12.706 1.00 80.88 197 ALA A O 1
ATOM 1464 N N . LEU A 1 198 ? -17.483 4.253 12.424 1.00 80.44 198 LEU A N 1
ATOM 1465 C CA . LEU A 1 198 ? -16.961 4.184 13.788 1.00 80.44 198 LEU A CA 1
ATOM 1466 C C . LEU A 1 198 ? -17.940 4.761 14.813 1.00 80.44 198 LEU A C 1
ATOM 1468 O O . LEU A 1 198 ? -18.197 4.117 15.831 1.00 80.44 198 LEU A O 1
ATOM 1472 N N . ASP A 1 199 ? -18.527 5.922 14.525 1.00 81.62 199 ASP A N 1
ATOM 1473 C CA . ASP A 1 199 ? -19.529 6.551 15.393 1.00 81.62 199 ASP A CA 1
ATOM 1474 C C . ASP A 1 199 ? -20.773 5.672 15.563 1.00 81.62 199 ASP A C 1
ATOM 1476 O O . ASP A 1 199 ? -21.234 5.417 16.680 1.00 81.62 199 ASP A O 1
ATOM 1480 N N . LYS A 1 200 ? -21.232 5.066 14.462 1.00 85.88 200 LYS A N 1
ATOM 1481 C CA . LYS A 1 200 ? -22.333 4.101 14.480 1.00 85.88 200 LYS A CA 1
ATOM 1482 C C . LYS A 1 200 ? -22.034 2.879 15.355 1.00 85.88 200 LYS A C 1
ATOM 1484 O O . LYS A 1 200 ? -22.941 2.397 16.032 1.00 85.88 200 LYS A O 1
ATOM 1489 N N . CYS A 1 201 ? -20.791 2.388 15.364 1.00 82.88 201 CYS A N 1
ATOM 1490 C CA . CYS A 1 201 ? -20.375 1.285 16.237 1.00 82.88 201 CYS A CA 1
ATOM 1491 C C . CYS A 1 201 ? -20.372 1.676 17.719 1.00 82.88 201 CYS A C 1
ATOM 1493 O O . CYS A 1 201 ? -20.857 0.911 18.547 1.00 82.88 201 CYS A O 1
ATOM 1495 N N . ALA A 1 202 ? -19.870 2.864 18.064 1.00 80.25 202 ALA A N 1
ATOM 1496 C CA . ALA A 1 202 ? -19.818 3.318 19.456 1.00 80.25 202 ALA A CA 1
ATOM 1497 C C . ALA A 1 202 ? -21.207 3.613 20.053 1.00 80.25 202 ALA A C 1
ATOM 1499 O O . ALA A 1 202 ? -21.364 3.688 21.278 1.00 80.25 202 ALA A O 1
ATOM 1500 N N . GLY A 1 203 ? -22.222 3.791 19.199 1.00 79.06 203 GLY A N 1
ATOM 1501 C CA . GLY A 1 203 ? -23.624 3.912 19.593 1.00 79.06 203 GLY A CA 1
ATOM 1502 C C . GLY A 1 203 ? -23.909 5.092 20.526 1.00 79.06 203 GLY A C 1
ATOM 1503 O O . GLY A 1 203 ? -24.865 5.022 21.296 1.00 79.06 203 GLY A O 1
ATOM 1504 N N . GLY A 1 204 ? -23.056 6.126 20.513 1.00 71.38 204 GLY A N 1
ATOM 1505 C CA . GLY A 1 204 ? -23.173 7.332 21.341 1.00 71.38 204 GLY A CA 1
ATOM 1506 C C . GLY A 1 204 ? -23.044 7.120 22.856 1.00 71.38 204 GLY A C 1
ATOM 1507 O O . GLY A 1 204 ? -23.366 8.020 23.616 1.00 71.38 204 GLY A O 1
ATOM 1508 N N . LYS A 1 205 ? -22.635 5.936 23.335 1.00 65.25 205 LYS A N 1
ATOM 1509 C CA . LYS A 1 205 ? -22.683 5.594 24.777 1.00 65.25 205 LYS A CA 1
ATOM 1510 C C . LYS A 1 205 ? -21.369 5.783 25.524 1.00 65.25 205 LYS A C 1
ATOM 1512 O O . LYS A 1 205 ? -21.343 5.676 26.751 1.00 65.25 205 LYS A O 1
ATOM 1517 N N . THR A 1 206 ? -20.278 5.987 24.802 1.00 65.25 206 THR A N 1
ATOM 1518 C CA . THR A 1 206 ? -18.940 5.968 25.383 1.00 65.25 206 THR A CA 1
ATOM 1519 C C . THR A 1 206 ? -18.071 6.938 24.621 1.00 65.25 206 THR A C 1
ATOM 1521 O O . THR A 1 206 ? -17.885 6.737 23.428 1.00 65.25 206 THR A O 1
ATOM 1524 N N . GLU A 1 207 ? -17.546 7.943 25.320 1.00 76.19 207 GLU A N 1
ATOM 1525 C CA . GLU A 1 207 ? -16.482 8.792 24.799 1.00 76.19 207 GLU A CA 1
ATOM 1526 C C . GLU A 1 207 ? -15.190 7.968 24.785 1.00 76.19 207 GLU A C 1
ATOM 1528 O O . GLU A 1 207 ? -14.669 7.583 25.840 1.00 76.19 207 GLU A O 1
ATOM 1533 N N . ILE A 1 208 ? -14.736 7.603 23.588 1.00 75.38 208 ILE A N 1
ATOM 1534 C CA . ILE A 1 208 ? -13.474 6.892 23.381 1.00 75.38 208 ILE A CA 1
ATOM 1535 C C . ILE A 1 208 ? -12.603 7.772 22.505 1.00 75.38 208 ILE A C 1
ATOM 1537 O O . ILE A 1 208 ? -12.992 8.131 21.394 1.00 75.38 208 ILE A O 1
ATOM 1541 N N . GLU A 1 209 ? -11.419 8.093 23.005 1.00 80.75 209 GLU A N 1
ATOM 1542 C CA . GLU A 1 209 ? -10.390 8.766 22.240 1.00 80.75 209 GLU A CA 1
ATOM 1543 C C . GLU A 1 209 ? -9.483 7.693 21.629 1.00 80.75 209 GLU A C 1
ATOM 1545 O O . GLU A 1 209 ? -8.730 7.012 22.328 1.00 80.75 209 GLU A O 1
ATOM 1550 N N . ILE A 1 210 ? -9.595 7.486 20.319 1.00 77.25 210 ILE A N 1
ATOM 1551 C CA . ILE A 1 210 ? -8.781 6.506 19.598 1.00 77.25 210 ILE A CA 1
ATOM 1552 C C . ILE A 1 210 ? -7.718 7.252 18.818 1.00 77.25 210 ILE A C 1
ATOM 1554 O O . ILE A 1 210 ? -8.026 8.090 17.973 1.00 77.25 210 ILE A O 1
ATOM 1558 N N . THR A 1 211 ? -6.465 6.900 19.068 1.00 76.50 211 THR A N 1
ATOM 1559 C CA . THR A 1 211 ? -5.356 7.302 18.220 1.00 76.50 211 THR A CA 1
ATOM 1560 C C . THR A 1 211 ? -5.187 6.271 17.118 1.00 76.50 211 THR A C 1
ATOM 1562 O O . THR A 1 211 ? -4.858 5.113 17.386 1.00 76.50 211 THR A O 1
ATOM 1565 N N . ILE A 1 212 ? -5.413 6.685 15.876 1.00 72.31 212 ILE A N 1
ATOM 1566 C CA . ILE A 1 212 ? -5.277 5.831 14.700 1.00 72.31 212 ILE A CA 1
ATOM 1567 C C . ILE A 1 212 ? -3.982 6.182 13.972 1.00 72.31 212 ILE A C 1
ATOM 1569 O O . ILE A 1 212 ? -3.701 7.349 13.700 1.00 72.31 212 ILE A O 1
ATOM 1573 N N . GLU A 1 213 ? -3.222 5.155 13.610 1.00 68.69 213 GLU A N 1
ATOM 1574 C CA . GLU A 1 213 ? -2.055 5.279 12.742 1.00 68.69 213 GLU A CA 1
ATOM 1575 C C . GLU A 1 213 ? -2.308 4.562 11.419 1.00 68.69 213 GLU A C 1
ATOM 1577 O O . GLU A 1 213 ? -2.885 3.472 11.386 1.00 68.69 213 GLU A O 1
ATOM 1582 N N . SER A 1 214 ? -1.832 5.150 10.324 1.00 63.03 214 SER A N 1
ATOM 1583 C CA . SER A 1 214 ? -1.688 4.413 9.074 1.00 63.03 214 SER A CA 1
ATOM 1584 C C . SER A 1 214 ? -0.461 3.515 9.157 1.00 63.03 214 SER A C 1
ATOM 1586 O O . SER A 1 214 ? 0.641 3.969 9.457 1.00 63.03 214 SER A O 1
ATOM 1588 N N . THR A 1 215 ? -0.635 2.247 8.817 1.00 65.50 215 THR A N 1
ATOM 1589 C CA . THR A 1 215 ? 0.471 1.372 8.443 1.00 65.50 215 THR A CA 1
ATOM 1590 C C . THR A 1 215 ? 1.005 1.773 7.070 1.00 65.50 215 THR A C 1
ATOM 1592 O O . THR A 1 215 ? 0.380 2.516 6.313 1.00 65.50 215 THR A O 1
ATOM 1595 N N . GLU A 1 216 ? 2.159 1.235 6.704 1.00 60.62 216 GLU A N 1
ATOM 1596 C CA . GLU A 1 216 ? 2.754 1.452 5.382 1.00 60.62 216 GLU A CA 1
ATOM 1597 C C . GLU A 1 216 ? 1.959 0.793 4.252 1.00 60.62 216 GLU A C 1
ATOM 1599 O O . GLU A 1 216 ? 2.000 1.245 3.110 1.00 60.62 216 GLU A O 1
ATOM 1604 N N . LEU A 1 217 ? 1.171 -0.230 4.598 1.00 60.25 217 LEU A N 1
ATOM 1605 C CA . LEU A 1 217 ? 0.143 -0.817 3.744 1.00 60.25 217 LEU A CA 1
ATOM 1606 C C . LEU A 1 217 ? -1.159 -0.019 3.772 1.00 60.25 217 LEU A C 1
ATOM 1608 O O . LEU A 1 217 ? -2.198 -0.529 3.348 1.00 60.25 217 LEU A O 1
ATOM 1612 N N . GLY A 1 218 ? -1.135 1.225 4.256 1.00 61.97 218 GLY A N 1
ATOM 1613 C CA . GLY A 1 218 ? -2.290 2.109 4.207 1.00 61.97 218 GLY A CA 1
ATOM 1614 C C . GLY A 1 218 ? -3.501 1.570 4.960 1.00 61.97 218 GLY A C 1
ATOM 1615 O O . GLY A 1 218 ? -4.639 1.969 4.729 1.00 61.97 218 GLY A O 1
ATOM 1616 N N . GLN A 1 219 ? -3.282 0.592 5.831 1.00 65.25 219 GLN A N 1
ATOM 1617 C CA . GLN A 1 219 ? -4.293 0.075 6.732 1.00 65.25 219 GLN A CA 1
ATOM 1618 C C . GLN A 1 219 ? -4.230 0.911 7.991 1.00 65.25 219 GLN A C 1
ATOM 1620 O O . GLN A 1 219 ? -3.145 1.158 8.511 1.00 65.25 219 GLN A O 1
ATOM 1625 N N . ALA A 1 220 ? -5.377 1.336 8.485 1.00 66.81 220 ALA A N 1
ATOM 1626 C CA . ALA A 1 220 ? -5.454 1.908 9.808 1.00 66.81 220 ALA A CA 1
ATOM 1627 C C . ALA A 1 220 ? -5.241 0.836 10.876 1.00 66.81 220 ALA A C 1
ATOM 1629 O O . ALA A 1 220 ? -5.758 -0.278 10.762 1.00 66.81 220 ALA A O 1
ATOM 1630 N N . ARG A 1 221 ? -4.557 1.211 11.951 1.00 70.31 221 ARG A N 1
ATOM 1631 C CA . ARG A 1 221 ? -4.517 0.449 13.196 1.00 70.31 221 ARG A CA 1
ATOM 1632 C C . ARG A 1 221 ? -4.781 1.363 14.383 1.00 70.31 221 ARG A C 1
ATOM 1634 O O . ARG A 1 221 ? -4.474 2.554 14.338 1.00 70.31 221 ARG A O 1
ATOM 1641 N N . ILE A 1 222 ? -5.313 0.784 15.453 1.00 75.38 222 ILE A N 1
ATOM 1642 C CA . ILE A 1 222 ? -5.412 1.457 16.748 1.00 75.38 222 ILE A CA 1
ATOM 1643 C C . ILE A 1 222 ? -4.005 1.507 17.347 1.00 75.38 222 ILE A C 1
ATOM 1645 O O . ILE A 1 222 ? -3.445 0.467 17.685 1.00 75.38 222 ILE A O 1
ATOM 1649 N N . ALA A 1 223 ? -3.438 2.701 17.466 1.00 75.75 223 ALA A N 1
ATOM 1650 C CA . ALA A 1 223 ? -2.154 2.921 18.123 1.00 75.75 223 ALA A CA 1
ATOM 1651 C C 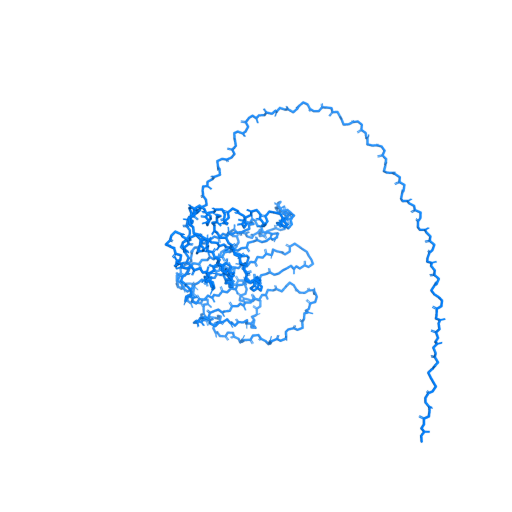. ALA A 1 223 ? -2.319 3.124 19.631 1.00 75.75 223 ALA A C 1
ATOM 1653 O O . ALA A 1 223 ? -1.520 2.625 20.420 1.00 75.75 223 ALA A O 1
ATOM 1654 N N . ASN A 1 224 ? -3.375 3.830 20.034 1.00 78.56 224 ASN A N 1
ATOM 1655 C CA . ASN A 1 224 ? -3.713 4.043 21.433 1.00 78.56 224 ASN A CA 1
ATOM 1656 C C . ASN A 1 224 ? -5.229 4.173 21.603 1.00 78.56 224 ASN A C 1
ATOM 1658 O O . ASN A 1 224 ? -5.933 4.606 20.690 1.00 78.56 224 ASN A O 1
ATOM 1662 N N . VAL A 1 225 ? -5.714 3.816 22.788 1.00 80.69 225 VAL A N 1
ATOM 1663 C CA . VAL A 1 225 ? -7.092 4.053 23.210 1.00 80.69 225 VAL A CA 1
ATOM 1664 C C . VAL A 1 225 ? -7.051 4.726 24.571 1.00 80.69 225 VAL A C 1
ATOM 1666 O O . VAL A 1 225 ? -6.598 4.129 25.545 1.00 80.69 225 VAL A O 1
ATOM 1669 N N . ALA A 1 226 ? -7.541 5.956 24.646 1.00 78.94 226 ALA A N 1
ATOM 1670 C CA . ALA A 1 226 ? -7.774 6.656 25.896 1.00 78.94 226 ALA A CA 1
ATOM 1671 C C . ALA A 1 226 ? -9.276 6.621 26.227 1.00 78.94 226 ALA A C 1
ATOM 1673 O O . ALA A 1 226 ? -10.136 6.949 25.411 1.00 78.94 226 ALA A O 1
ATOM 1674 N N . GLY A 1 227 ? -9.598 6.151 27.435 1.00 78.56 227 GLY A N 1
ATOM 1675 C CA . GLY A 1 227 ? -10.973 5.981 27.899 1.00 78.56 227 GLY A CA 1
ATOM 1676 C C . GLY A 1 227 ? -11.080 5.001 29.067 1.00 78.56 227 GLY A C 1
ATOM 1677 O O . GLY A 1 227 ? -10.151 4.258 29.372 1.00 78.56 227 GLY A O 1
ATOM 1678 N N . LYS A 1 228 ? -12.233 4.994 29.749 1.00 72.19 228 LYS A N 1
ATOM 1679 C CA . LYS A 1 228 ? -12.490 4.094 30.894 1.00 72.19 228 LYS A CA 1
ATOM 1680 C C . LYS A 1 228 ? -12.868 2.665 30.485 1.00 72.19 228 LYS A C 1
ATOM 1682 O O . LYS A 1 228 ? -12.950 1.795 31.348 1.00 72.19 228 LYS A O 1
ATOM 1687 N N . LYS A 1 229 ? -13.161 2.430 29.204 1.00 79.38 229 LYS A N 1
ATOM 1688 C CA . LYS A 1 229 ? -13.586 1.134 28.666 1.00 79.38 229 LYS A CA 1
ATOM 1689 C C . LYS A 1 229 ? -12.775 0.795 27.427 1.00 79.38 229 LYS A C 1
ATOM 1691 O O . LYS A 1 229 ? -12.508 1.670 26.609 1.00 79.38 229 LYS A O 1
ATOM 1696 N N . GLU A 1 230 ? -12.420 -0.479 27.296 1.00 80.50 230 GLU A N 1
ATOM 1697 C CA . GLU A 1 230 ? -11.836 -0.993 26.061 1.00 80.50 230 GLU A CA 1
ATOM 1698 C C . GLU A 1 230 ? -12.839 -0.889 24.900 1.00 80.50 230 GLU A C 1
ATOM 1700 O O . GLU A 1 230 ? -14.046 -1.037 25.124 1.00 80.50 230 GLU A O 1
ATOM 1705 N N . PRO A 1 231 ? -12.363 -0.672 23.661 1.00 81.56 231 PRO A N 1
ATOM 1706 C CA . PRO A 1 231 ? -13.232 -0.655 22.500 1.00 81.56 231 PRO A CA 1
ATOM 1707 C C . PRO A 1 231 ? -13.774 -2.060 22.251 1.00 81.56 231 PRO A C 1
ATOM 1709 O O . PRO A 1 231 ? -13.032 -3.050 22.309 1.00 81.56 231 PRO A O 1
ATOM 1712 N N . ASP A 1 232 ? -15.071 -2.135 21.966 1.00 85.69 232 ASP A N 1
ATOM 1713 C CA . ASP A 1 232 ? -15.726 -3.387 21.615 1.00 85.69 232 ASP A CA 1
ATOM 1714 C C . ASP A 1 232 ? -15.289 -3.900 20.231 1.00 85.69 232 ASP A C 1
ATOM 1716 O O . ASP A 1 232 ? -14.539 -3.262 19.485 1.00 85.69 232 ASP A O 1
ATOM 1720 N N . ASP A 1 233 ? -15.750 -5.101 19.889 1.00 84.56 233 ASP A N 1
ATOM 1721 C CA . ASP A 1 233 ? -15.429 -5.757 18.622 1.00 84.56 233 ASP A CA 1
ATOM 1722 C C . ASP A 1 233 ? -15.932 -4.971 17.395 1.00 84.56 233 ASP A C 1
ATOM 1724 O O . ASP A 1 233 ? -15.285 -4.999 16.348 1.00 84.56 233 ASP A O 1
ATOM 1728 N N . CYS A 1 234 ? -17.033 -4.214 17.514 1.00 85.19 234 CYS A N 1
ATOM 1729 C CA . CYS A 1 234 ? -17.539 -3.373 16.425 1.00 85.19 234 CYS A CA 1
ATOM 1730 C C . CYS A 1 234 ? -16.545 -2.253 16.122 1.00 85.19 234 CYS A C 1
ATOM 1732 O O . CYS A 1 234 ? -16.104 -2.110 14.982 1.00 85.19 234 CYS A O 1
ATOM 1734 N N . VAL A 1 235 ? -16.130 -1.509 17.152 1.00 82.19 235 VAL A N 1
ATOM 1735 C CA . VAL A 1 235 ? -15.153 -0.421 17.026 1.00 82.19 235 VAL A CA 1
ATOM 1736 C C . VAL A 1 235 ? -13.823 -0.955 16.498 1.00 82.19 235 VAL A C 1
ATOM 1738 O O . VAL A 1 235 ? -13.267 -0.387 15.561 1.00 82.19 235 VAL A O 1
ATOM 1741 N N . ARG A 1 236 ? -13.331 -2.085 17.022 1.00 79.81 236 ARG A N 1
ATOM 1742 C CA . ARG A 1 236 ? -12.089 -2.714 16.535 1.00 79.81 236 ARG A CA 1
ATOM 1743 C C . ARG A 1 236 ? -12.180 -3.089 15.056 1.00 79.81 236 ARG A C 1
ATOM 1745 O O . ARG A 1 236 ? -11.254 -2.791 14.304 1.00 79.81 236 ARG A O 1
ATOM 1752 N N . LYS A 1 237 ? -13.293 -3.685 14.619 1.00 79.31 237 LYS A N 1
ATOM 1753 C CA . LYS A 1 237 ? -13.537 -4.021 13.206 1.00 79.31 237 LYS A CA 1
ATOM 1754 C C . LYS A 1 237 ? -13.642 -2.783 12.323 1.00 79.31 237 LYS A C 1
ATOM 1756 O O . LYS A 1 237 ? -13.078 -2.776 11.234 1.00 79.31 237 LYS A O 1
ATOM 1761 N N . ALA A 1 238 ? -14.322 -1.738 12.790 1.00 78.62 238 ALA A N 1
ATOM 1762 C CA . ALA A 1 238 ? -14.451 -0.482 12.064 1.00 78.62 238 ALA A CA 1
ATOM 1763 C C . ALA A 1 238 ? -13.094 0.225 11.913 1.00 78.62 238 ALA A C 1
ATOM 1765 O O . ALA A 1 238 ? -12.757 0.648 10.809 1.00 78.62 238 ALA A O 1
ATOM 1766 N N . VAL A 1 239 ? -12.254 0.256 12.960 1.00 77.06 239 VAL A N 1
ATOM 1767 C CA . VAL A 1 239 ? -10.883 0.777 12.832 1.00 77.06 239 VAL A CA 1
ATOM 1768 C C . VAL A 1 239 ? -10.064 -0.101 11.891 1.00 77.06 239 VAL A C 1
ATOM 1770 O O . VAL A 1 239 ? -9.410 0.417 10.996 1.00 77.06 239 VAL A O 1
ATOM 1773 N N . ALA A 1 240 ? -10.146 -1.426 12.009 1.00 70.19 240 ALA A N 1
ATOM 1774 C CA . ALA A 1 240 ? -9.458 -2.341 11.099 1.00 70.19 240 ALA A CA 1
ATOM 1775 C C . ALA A 1 240 ? -9.949 -2.242 9.640 1.00 70.19 240 ALA A C 1
ATOM 1777 O O . ALA A 1 240 ? -9.290 -2.772 8.742 1.00 70.19 240 ALA A O 1
ATOM 1778 N N . ALA A 1 241 ? -11.077 -1.573 9.383 1.00 71.56 241 ALA A N 1
ATOM 1779 C CA . ALA A 1 241 ? -11.617 -1.285 8.058 1.00 71.56 241 ALA A CA 1
ATOM 1780 C C . ALA A 1 241 ? -11.254 0.118 7.535 1.00 71.56 241 ALA A C 1
ATOM 1782 O O . ALA A 1 241 ? -11.393 0.349 6.335 1.00 71.56 241 ALA A O 1
ATOM 1783 N N . LEU A 1 242 ? -10.759 1.029 8.383 1.00 73.25 242 LEU A N 1
ATOM 1784 C CA . LEU A 1 242 ? -10.245 2.335 7.958 1.00 73.25 242 LEU A CA 1
ATOM 1785 C C . LEU A 1 242 ? -9.026 2.150 7.036 1.00 73.25 242 LEU A C 1
ATOM 1787 O O . LEU A 1 242 ? -8.197 1.245 7.215 1.00 73.25 242 LEU A O 1
ATOM 1791 N N . ARG A 1 243 ? -8.905 3.007 6.021 1.00 68.44 243 ARG A N 1
ATOM 1792 C CA . ARG A 1 243 ? -7.854 2.894 5.002 1.00 68.44 243 ARG A CA 1
ATOM 1793 C C . ARG A 1 243 ? -7.291 4.274 4.648 1.00 68.44 243 ARG A C 1
ATOM 1795 O O . ARG A 1 243 ? -8.058 5.180 4.328 1.00 68.44 243 ARG A O 1
ATOM 1802 N N . PHE A 1 244 ? -5.965 4.396 4.683 1.00 67.44 244 PHE A N 1
ATOM 1803 C CA . PHE A 1 244 ? -5.166 5.590 4.389 1.00 67.44 244 PHE A CA 1
ATOM 1804 C C . PHE A 1 244 ? -4.170 5.374 3.237 1.00 67.44 244 PHE A C 1
ATOM 1806 O O . PHE A 1 244 ? -3.671 4.261 3.085 1.00 67.44 244 PHE A O 1
ATOM 1813 N N . PRO A 1 245 ? -3.837 6.388 2.425 1.00 59.44 245 PRO A N 1
ATOM 1814 C CA . PRO A 1 245 ? -2.903 6.243 1.306 1.00 59.44 245 PRO A CA 1
ATOM 1815 C C . PRO A 1 245 ? -1.643 5.429 1.659 1.00 59.44 245 PRO A C 1
ATOM 1817 O O . PRO A 1 245 ? -0.963 5.703 2.647 1.00 59.44 245 PRO A O 1
ATOM 1820 N N . LEU A 1 246 ? -1.345 4.409 0.854 1.00 58.09 246 LEU A N 1
ATOM 1821 C CA . LEU A 1 246 ? -0.175 3.537 1.018 1.00 58.09 246 LEU A CA 1
ATOM 1822 C C . LEU A 1 246 ? 1.132 4.344 0.902 1.00 58.09 246 LEU A C 1
ATOM 1824 O O . LEU A 1 246 ? 1.314 5.073 -0.073 1.00 58.09 246 LEU A O 1
ATOM 1828 N N . GLY A 1 247 ? 2.076 4.153 1.827 1.00 45.97 247 GLY A N 1
ATOM 1829 C CA . GLY A 1 247 ? 3.427 4.729 1.727 1.00 45.97 247 GLY A CA 1
ATOM 1830 C C . GLY A 1 247 ? 3.544 6.241 1.976 1.00 45.97 247 GLY A C 1
ATOM 1831 O O . GLY A 1 247 ? 4.651 6.785 1.936 1.00 45.97 247 GLY A O 1
ATOM 1832 N N . ALA A 1 248 ? 2.446 6.934 2.298 1.00 50.00 248 ALA A N 1
ATOM 1833 C CA . ALA A 1 248 ? 2.553 8.231 2.955 1.00 50.00 248 ALA A CA 1
ATOM 1834 C C . ALA A 1 248 ? 3.256 8.028 4.308 1.00 50.00 248 ALA A C 1
ATOM 1836 O O . ALA A 1 248 ? 2.991 7.044 5.005 1.00 50.00 248 ALA A O 1
ATOM 1837 N N . ALA A 1 249 ? 4.167 8.939 4.676 1.00 42.50 249 ALA A N 1
ATOM 1838 C CA . ALA A 1 249 ? 4.706 8.977 6.036 1.00 42.50 249 ALA A CA 1
ATOM 1839 C C . ALA A 1 249 ? 3.534 8.866 7.024 1.00 42.50 249 ALA A C 1
ATOM 1841 O O . ALA A 1 249 ? 2.477 9.423 6.707 1.00 42.50 249 ALA A O 1
ATOM 1842 N N . PRO A 1 250 ? 3.688 8.148 8.157 1.00 49.28 250 PRO A N 1
ATOM 1843 C CA . PRO A 1 250 ? 2.604 7.965 9.110 1.00 49.28 250 PRO A CA 1
ATOM 1844 C C . PRO A 1 250 ? 1.962 9.324 9.346 1.00 49.28 250 PRO A C 1
ATOM 1846 O O . PRO A 1 250 ? 2.617 10.257 9.820 1.00 49.28 250 PRO A O 1
ATOM 1849 N N . VAL A 1 251 ? 0.716 9.458 8.884 1.00 52.91 251 VAL A N 1
ATOM 1850 C CA . VAL A 1 251 ? -0.051 10.678 9.103 1.00 52.91 251 VAL A CA 1
ATOM 1851 C C . VAL A 1 251 ? -0.040 10.865 10.608 1.00 52.91 251 VAL A C 1
ATOM 1853 O O . VAL A 1 251 ? -0.182 9.874 11.334 1.00 52.91 251 VAL A O 1
ATOM 1856 N N . ALA A 1 252 ? 0.225 12.094 11.061 1.00 57.19 252 ALA A N 1
ATOM 1857 C CA . ALA A 1 252 ? 0.245 12.390 12.484 1.00 57.19 252 ALA A CA 1
ATOM 1858 C C . ALA A 1 252 ? -0.960 11.698 13.140 1.00 57.19 252 ALA A C 1
ATOM 1860 O O . ALA A 1 252 ? -2.049 11.768 12.556 1.00 57.19 252 ALA A O 1
ATOM 1861 N N . PRO A 1 253 ? -0.747 10.979 14.257 1.00 64.75 253 PRO A N 1
ATOM 1862 C CA . PRO A 1 253 ? -1.761 10.139 14.868 1.00 64.75 253 PRO A CA 1
ATOM 1863 C C . PRO A 1 253 ? -3.114 10.849 14.872 1.00 64.75 253 PRO A C 1
ATOM 1865 O O . PRO A 1 253 ? -3.239 11.951 15.409 1.00 64.75 253 PRO A O 1
ATOM 1868 N N . LEU A 1 254 ? -4.107 10.256 14.206 1.00 69.50 254 LEU A N 1
ATOM 1869 C CA . LEU A 1 254 ? -5.431 10.854 14.140 1.00 69.50 254 LEU A CA 1
ATOM 1870 C C . LEU A 1 254 ? -6.142 10.502 15.436 1.00 69.50 254 LEU A C 1
ATOM 1872 O O . LEU A 1 254 ? -6.525 9.350 15.639 1.00 69.50 254 LEU A O 1
ATOM 1876 N N . THR A 1 255 ? -6.304 11.494 16.300 1.00 74.62 255 THR A N 1
ATOM 1877 C CA . THR A 1 255 ? -7.173 11.379 17.462 1.00 74.62 255 THR A CA 1
ATOM 1878 C C . THR A 1 255 ? -8.618 11.559 17.020 1.00 74.62 255 THR A C 1
ATOM 1880 O O . THR A 1 255 ? -8.997 12.620 16.522 1.00 74.62 255 THR A O 1
ATOM 1883 N N . VAL A 1 256 ? -9.427 10.522 17.212 1.00 74.81 256 VAL A N 1
ATOM 1884 C CA . VAL A 1 256 ? -10.871 10.561 16.983 1.00 74.81 256 VAL A CA 1
ATOM 1885 C C . VAL A 1 256 ? -11.566 10.362 18.317 1.00 74.81 256 VAL A C 1
ATOM 1887 O O . VAL A 1 256 ? -11.406 9.317 18.946 1.00 74.81 256 VAL A O 1
ATOM 1890 N N . THR A 1 257 ? -12.351 11.354 18.726 1.00 75.62 257 THR A N 1
ATOM 1891 C CA . THR A 1 257 ? -13.300 11.215 19.831 1.00 75.62 257 THR A CA 1
ATOM 1892 C C . THR A 1 257 ? -14.605 10.680 19.266 1.00 75.62 257 THR A C 1
ATOM 1894 O O . THR A 1 257 ? -15.225 11.322 18.418 1.00 75.62 257 THR A O 1
ATOM 1897 N N . ILE A 1 258 ? -14.995 9.489 19.706 1.00 72.44 258 ILE A N 1
ATOM 1898 C CA . ILE A 1 258 ? -16.244 8.845 19.301 1.00 72.44 258 ILE A CA 1
ATOM 1899 C C . ILE A 1 258 ? -17.206 8.887 20.483 1.00 72.44 258 ILE A C 1
ATOM 1901 O O . ILE A 1 258 ? -16.784 8.564 21.588 1.00 72.44 258 ILE A O 1
ATOM 1905 N N . GLY A 1 259 ? -18.473 9.243 20.254 1.00 63.72 259 GLY A N 1
ATOM 1906 C CA . GLY A 1 259 ? -19.472 9.444 21.308 1.00 63.72 259 GLY A CA 1
ATOM 1907 C C . GLY A 1 259 ? -19.575 10.905 21.764 1.00 63.72 259 GLY A C 1
ATOM 1908 O O . GLY A 1 259 ? -18.576 11.613 21.858 1.00 63.72 259 GLY A O 1
ATOM 1909 N N . LYS A 1 260 ? -20.805 11.355 22.021 1.00 57.56 260 LYS A N 1
ATOM 1910 C CA . LYS A 1 260 ? -21.151 12.653 22.615 1.00 57.56 260 LYS A CA 1
ATOM 1911 C C . LYS A 1 260 ? -21.935 12.432 23.897 1.00 57.56 260 LYS A C 1
ATOM 1913 O O . LYS A 1 260 ? -22.709 11.451 23.924 1.00 57.56 260 LYS A O 1
#

Foldseek 3Di:
DDDDDDDDDDDDDDDDDDDDDDDDDPDDDDDPDDPDPPDCPDDPPPDDPDQDDQDPLQWKKKKKFWDDAPDLDWGKMWIATLQFKIWIATFFQKQDHGIDIDGFDNVLSVVLVVVVVPFDFDPPDDPPDPHDGDMWMWIAHRNDITTTPDDPVSNVSSCVRSVSCVIHPPDPPPDGPSPPGCPVVNVVVLQVVLVVQLLVQVVQPFFKWFFWKQDLSQFIDGPDIDGPDDRDPSNRSSRRRHGGGHRDDTDHGDTDTHHD

Secondary structure (DSSP, 8-state):
-------------PPPPPPPPPPPPPPPP-----------------PPPP-PPPPPTT--EEEEEE---SS---EEEEEEETTSEEEEEEEES-SS-EEEEEE--HHHHHHHHHHHHTSEEPPS-----TTS--EEEEEEETTEEEEEE--HHHHHHHHHHTTGGGTS-S-TTS------S--HHHHHHHHHHHHHHHHHHHTTS--EEEEEEE-TTSBEEEEEEESSS---HHHHHHHHH-B--TTS---S-EEEEE--

Sequence (260 aa):
MKRHVLVLLLGACATPPPVAPPPPPPAAAPVAAVEEVVEDAGAPVVEPPPVYPSAPDDTDAVILQRTACQGRCPIYSVGITSNGNVHFFGELFTKKLGYAFATVPREEVAALYKRVDALRPAPSKHPAAPDRPSAFVVRRRKGVTTRLDAPGTIFEEIDSVANTKAWVASDQTSGYDRGDPIPAAAAQAMLGRQLEALDKCAGGKTEIEITIESTELGQARIANVAGKKEPDDCVRKAVAALRFPLGAAPVAPLTVTIGK

Radius of gyration: 25.46 Å; chains: 1; bounding box: 78×71×59 Å

pLDDT: mean 74.75, std 16.41, range [37.66, 97.69]